Protein AF-A0A950NGQ3-F1 (afdb_monomer)

Nearest PDB structures (foldseek):
  8ce1-assembly1_B  TM=9.271E-01  e=3.478E-09  Escherichia coli
  7f02-assembly1_F  TM=9.123E-01  e=1.645E-08  Escherichia coli BL21(DE3)
  7vfp-assembly1_B  TM=8.644E-01  e=1.450E-06  Escherichia coli BL21(DE3)
  7vfj-assembly1_B  TM=8.659E-01  e=1.741E-06  Escherichia coli BL21(DE3)

Sequence (205 aa):
MFRLIIARDARLAFRRGGGAFAGGGFCLMAFGLFAFGLGPDALRRHAAEALLLAVLLSLLLSLPGLFARDHEDGSLEQYALHPAALEWLLAAKLAAFWLTAALPLILLSPLLCLMAGLGGLELRHAVLMLLLATPALASIGMLGGALTLSAAREGLAQALAVLPLYVPVLIFATGMQWPLLAGLSLASVPLSCYVSAWLVRLALE

Mean predicted aligned error: 5.35 Å

Solvent-accessible surface area (backbone atoms only — not comparable to full-atom values): 10505 Å² total; per-residue (Å²): 108,58,70,55,51,24,52,48,49,37,49,54,41,58,76,65,58,44,51,45,53,49,27,44,52,46,22,54,50,47,33,48,51,44,42,69,73,53,34,72,76,47,24,50,75,41,42,56,56,42,45,51,50,16,48,50,56,22,50,60,73,54,40,56,67,73,49,53,55,39,52,77,70,50,49,49,60,57,45,71,72,39,96,57,62,50,36,57,54,41,48,24,51,53,51,22,46,41,61,44,51,46,44,58,46,55,68,47,42,60,59,55,34,52,75,47,67,47,50,77,68,56,40,51,49,41,49,51,36,47,68,40,39,47,53,25,52,52,22,48,45,47,33,20,42,31,69,23,72,75,40,100,54,56,61,65,58,22,52,62,68,30,48,70,69,44,47,62,53,50,52,28,44,74,65,66,35,58,70,59,33,46,51,45,24,65,50,35,41,61,52,25,21,49,52,26,37,52,41,45,52,65,65,75,108

Foldseek 3Di:
DLVVLLVVLLVVLVVVVCAAVVLQVQLVVQLVVVCVVLDQVRCLVCVLLSSLVSLLVSLLVRLLPLCPVCVVVVVLVVLLPDPDQQLSSVLSSLVSSCVSHQVSSLVCQLVSNVVSVYDPVVSVLSSLLSVLLVLLSSLLSLLLQLQCLQPPPRRPSSCVVSVVVSVVSSCCSVVVVVVSSNVSSVVSSSVSSVNSSVSSVVSVD

Radius of gyration: 17.17 Å; Cα contacts (8 Å, |Δi|>4): 230; chains: 1; bounding box: 40×32×50 Å

Structure (mmCIF, N/CA/C/O backbone):
data_AF-A0A950NGQ3-F1
#
_entry.id   AF-A0A950NGQ3-F1
#
loop_
_atom_site.group_PDB
_atom_site.id
_atom_site.type_symbol
_atom_site.label_atom_id
_atom_site.label_alt_id
_atom_site.label_comp_id
_atom_site.label_asym_id
_atom_site.label_entity_id
_atom_site.label_seq_id
_atom_site.pdbx_PDB_ins_code
_atom_site.Cartn_x
_atom_site.Cartn_y
_atom_site.Cartn_z
_atom_site.occupancy
_atom_site.B_iso_or_equiv
_atom_site.auth_seq_id
_atom_site.auth_comp_id
_atom_site.auth_asym_id
_atom_site.auth_atom_id
_atom_site.pdbx_PDB_model_num
ATOM 1 N N . MET A 1 1 ? -20.707 -7.337 9.454 1.00 74.38 1 MET A N 1
ATOM 2 C CA . MET A 1 1 ? -19.921 -6.182 9.945 1.00 74.38 1 MET A CA 1
ATOM 3 C C . MET A 1 1 ? -18.685 -5.906 9.083 1.00 74.38 1 MET A C 1
ATOM 5 O O . MET A 1 1 ? -18.637 -4.850 8.475 1.00 74.38 1 MET A O 1
ATOM 9 N N . PHE A 1 2 ? -17.758 -6.859 8.913 1.00 78.50 2 PHE A N 1
ATOM 10 C CA . PHE A 1 2 ? -16.517 -6.698 8.120 1.00 78.50 2 PHE A CA 1
ATOM 11 C C . PHE A 1 2 ? -16.712 -6.075 6.719 1.00 78.50 2 PHE A C 1
ATOM 13 O O . PHE A 1 2 ? -16.132 -5.041 6.403 1.00 78.50 2 PHE A O 1
ATOM 20 N N . ARG A 1 3 ? -17.614 -6.638 5.899 1.00 80.62 3 ARG A N 1
ATOM 21 C CA . ARG A 1 3 ? -17.916 -6.111 4.549 1.00 80.62 3 ARG A CA 1
ATOM 22 C C . ARG A 1 3 ? -18.493 -4.690 4.570 1.00 80.62 3 ARG A C 1
ATOM 24 O O . ARG A 1 3 ? -18.256 -3.930 3.639 1.00 80.62 3 ARG A O 1
ATOM 31 N N . LEU A 1 4 ? -19.240 -4.335 5.618 1.00 82.56 4 LEU A N 1
ATOM 32 C CA . LEU A 1 4 ? -19.837 -3.003 5.765 1.00 82.56 4 LEU A CA 1
ATOM 33 C C . LEU A 1 4 ? -18.770 -1.957 6.084 1.00 82.56 4 LEU A C 1
ATOM 35 O O . LEU A 1 4 ? -18.817 -0.870 5.521 1.00 82.56 4 LEU A O 1
ATOM 39 N N . ILE A 1 5 ? -17.790 -2.304 6.923 1.00 81.06 5 ILE A N 1
ATOM 40 C CA . ILE A 1 5 ? -16.652 -1.431 7.239 1.00 81.06 5 ILE A CA 1
ATOM 41 C C . ILE A 1 5 ? -15.818 -1.188 5.982 1.00 81.06 5 ILE A C 1
ATOM 43 O O . ILE A 1 5 ? -15.556 -0.039 5.645 1.00 81.06 5 ILE A O 1
ATOM 47 N N . ILE A 1 6 ? -15.504 -2.245 5.222 1.00 83.19 6 ILE A N 1
ATOM 48 C CA . ILE A 1 6 ? -14.779 -2.100 3.951 1.00 83.19 6 ILE A CA 1
ATOM 49 C C . ILE A 1 6 ? -15.550 -1.211 2.975 1.00 83.19 6 ILE A C 1
ATOM 51 O O . ILE A 1 6 ? -14.978 -0.293 2.397 1.00 83.19 6 ILE A O 1
ATOM 55 N N . ALA A 1 7 ? -16.853 -1.447 2.798 1.00 82.38 7 ALA A N 1
ATOM 56 C CA . ALA A 1 7 ? -17.671 -0.649 1.891 1.00 82.38 7 ALA A CA 1
ATOM 57 C C . ALA A 1 7 ? -17.781 0.818 2.338 1.00 82.38 7 ALA A C 1
ATOM 59 O O . ALA A 1 7 ? -17.758 1.715 1.493 1.00 82.38 7 ALA A O 1
ATOM 60 N N . ARG A 1 8 ? -17.886 1.069 3.651 1.00 83.19 8 ARG A N 1
ATOM 61 C CA . ARG A 1 8 ? -17.889 2.413 4.239 1.00 83.19 8 ARG A CA 1
ATOM 62 C C . ARG A 1 8 ? -16.576 3.125 3.942 1.00 83.19 8 ARG A C 1
ATOM 64 O O . ARG A 1 8 ? -16.607 4.204 3.358 1.00 83.19 8 ARG A O 1
ATOM 71 N N . ASP A 1 9 ? -15.449 2.517 4.298 1.00 80.19 9 ASP A N 1
ATOM 72 C CA . ASP A 1 9 ? -14.125 3.129 4.166 1.00 80.19 9 ASP A CA 1
ATOM 73 C C . ASP A 1 9 ? -13.750 3.325 2.700 1.00 80.19 9 ASP A C 1
ATOM 75 O O . ASP A 1 9 ? -13.280 4.399 2.330 1.00 80.19 9 ASP A O 1
ATOM 79 N N . ALA A 1 10 ? -14.083 2.363 1.834 1.00 77.94 10 ALA A N 1
ATOM 80 C CA . ALA A 1 10 ? -13.942 2.521 0.392 1.00 77.94 10 ALA A CA 1
ATOM 81 C C . ALA A 1 10 ? -14.777 3.690 -0.136 1.00 77.94 10 ALA A C 1
ATOM 83 O O . ALA A 1 10 ? -14.261 4.568 -0.826 1.00 77.94 10 ALA A O 1
ATOM 84 N N . ARG A 1 11 ? -16.061 3.766 0.231 1.00 80.31 11 ARG A N 1
ATOM 85 C CA . ARG A 1 11 ? -16.934 4.866 -0.195 1.00 80.31 11 ARG A CA 1
ATOM 86 C C . ARG A 1 11 ? -16.436 6.218 0.314 1.00 80.31 11 ARG A C 1
ATOM 88 O O . ARG A 1 11 ? -16.496 7.194 -0.429 1.00 80.31 11 ARG A O 1
ATOM 95 N N . LEU A 1 12 ? -15.951 6.292 1.550 1.00 75.69 12 LEU A N 1
ATOM 96 C CA . LEU A 1 12 ? -15.384 7.511 2.127 1.00 75.69 12 LEU A CA 1
ATOM 97 C C . LEU A 1 12 ? -14.086 7.922 1.422 1.00 75.69 12 LEU A C 1
ATOM 99 O O . LEU A 1 12 ? -13.900 9.109 1.155 1.00 75.69 12 LEU A O 1
ATOM 103 N N . ALA A 1 13 ? -13.224 6.963 1.078 1.00 72.88 13 ALA A N 1
ATOM 104 C CA . ALA A 1 13 ? -12.004 7.210 0.316 1.00 72.88 13 ALA A CA 1
ATOM 105 C C . ALA A 1 13 ? -12.311 7.758 -1.089 1.00 72.88 13 ALA A C 1
ATOM 107 O O . ALA A 1 13 ? -11.703 8.744 -1.505 1.00 72.88 13 ALA A O 1
ATOM 108 N N . PHE A 1 14 ? -13.300 7.184 -1.786 1.00 70.56 14 PHE A N 1
ATOM 109 C CA . PHE A 1 14 ? -13.710 7.626 -3.124 1.00 70.56 14 PHE A CA 1
ATOM 110 C C . PHE A 1 14 ? -14.455 8.966 -3.122 1.00 70.56 14 PHE A C 1
ATOM 112 O O . PHE A 1 14 ? -14.154 9.831 -3.940 1.00 70.56 14 PHE A O 1
ATOM 119 N N . ARG A 1 15 ? -15.402 9.184 -2.197 1.00 72.31 15 ARG A N 1
ATOM 120 C CA . ARG A 1 15 ? -16.189 10.435 -2.138 1.00 72.31 15 ARG A CA 1
ATOM 121 C C . ARG A 1 15 ? -15.342 11.667 -1.852 1.00 72.31 15 ARG A C 1
ATOM 123 O O . ARG A 1 15 ? -15.725 12.765 -2.234 1.00 72.31 15 ARG A O 1
ATOM 130 N N . ARG A 1 16 ? -14.219 11.494 -1.161 1.00 64.06 16 ARG A N 1
ATOM 131 C CA . ARG A 1 16 ? -13.316 12.595 -0.820 1.00 64.06 16 ARG A CA 1
ATOM 132 C C . ARG A 1 16 ? -12.350 12.936 -1.956 1.00 64.06 16 ARG A C 1
ATOM 134 O O . ARG A 1 16 ? -11.597 13.888 -1.808 1.00 64.06 16 ARG A O 1
ATOM 141 N N . GLY A 1 17 ? -12.346 12.172 -3.058 1.00 53.31 17 GLY A N 1
ATOM 142 C CA . GLY A 1 17 ? -11.576 12.441 -4.282 1.00 53.31 17 GLY A CA 1
ATOM 143 C C . GLY A 1 17 ? -10.049 12.396 -4.138 1.00 53.31 17 GLY A C 1
ATOM 144 O O . GLY A 1 17 ? -9.355 12.259 -5.134 1.00 53.31 17 GLY A O 1
ATOM 145 N N . GLY A 1 18 ? -9.510 12.475 -2.920 1.00 56.81 18 GLY A N 1
ATOM 146 C CA . GLY A 1 18 ? -8.084 12.649 -2.677 1.00 56.81 18 GLY A CA 1
ATOM 147 C C . GLY A 1 18 ? -7.282 11.355 -2.596 1.00 56.81 18 GLY A C 1
ATOM 148 O O . GLY A 1 18 ? -6.181 11.325 -3.109 1.00 56.81 18 GLY A O 1
ATOM 149 N N . GLY A 1 19 ? -7.789 10.269 -2.006 1.00 67.44 19 GLY A N 1
ATOM 150 C CA . GLY A 1 19 ? -6.935 9.112 -1.672 1.00 67.44 19 GLY A CA 1
ATOM 151 C C . GLY A 1 19 ? -6.292 8.442 -2.893 1.00 67.44 19 GLY A C 1
ATOM 152 O O . GLY A 1 19 ? -5.079 8.487 -3.077 1.00 67.44 19 GLY A O 1
ATOM 153 N N . ALA A 1 20 ? -7.119 7.861 -3.764 1.00 72.50 20 ALA A N 1
ATOM 154 C CA . ALA A 1 20 ? -6.632 7.129 -4.933 1.00 72.50 20 ALA A CA 1
ATOM 155 C C . ALA A 1 20 ? -6.031 8.052 -6.009 1.00 72.50 20 ALA A C 1
ATOM 157 O O . ALA A 1 20 ? -5.007 7.719 -6.602 1.00 72.50 20 ALA A O 1
ATOM 158 N N . PHE A 1 21 ? -6.636 9.222 -6.253 1.00 80.94 21 PHE A N 1
ATOM 159 C CA . PHE A 1 21 ? -6.148 10.157 -7.272 1.00 80.94 21 PHE A CA 1
ATOM 160 C C . PHE A 1 21 ? -4.883 10.894 -6.834 1.00 80.94 21 PHE A C 1
ATOM 162 O O . PHE A 1 21 ? -3.954 10.990 -7.633 1.00 80.94 21 PHE A O 1
ATOM 169 N N . ALA A 1 22 ? -4.799 11.375 -5.587 1.00 85.44 22 ALA A N 1
ATOM 170 C CA . ALA A 1 22 ? -3.566 11.994 -5.100 1.00 85.44 22 ALA A CA 1
ATOM 171 C C . ALA A 1 22 ? -2.455 10.951 -4.974 1.00 85.44 22 ALA A C 1
ATOM 173 O O . ALA A 1 22 ? -1.332 11.230 -5.378 1.00 85.44 22 ALA A O 1
ATOM 174 N N . GLY A 1 23 ? -2.767 9.734 -4.513 1.00 88.69 23 GLY A N 1
ATOM 175 C CA . GLY A 1 23 ? -1.808 8.632 -4.497 1.00 88.69 23 GLY A CA 1
ATOM 176 C C . GLY A 1 23 ? -1.284 8.295 -5.897 1.00 88.69 23 GLY A C 1
ATOM 177 O O . GLY A 1 23 ? -0.072 8.218 -6.106 1.00 88.69 23 GLY A O 1
ATOM 178 N N . GLY A 1 24 ? -2.176 8.146 -6.879 1.00 91.75 24 GLY A N 1
ATOM 179 C CA . GLY A 1 24 ? -1.808 7.891 -8.273 1.00 91.75 24 GLY A CA 1
ATOM 180 C C . GLY A 1 24 ? -0.981 9.023 -8.883 1.00 91.75 24 GLY A C 1
ATOM 181 O O . GLY A 1 24 ? 0.071 8.767 -9.464 1.00 91.75 24 GLY A O 1
ATOM 182 N N . GLY A 1 25 ? -1.408 10.274 -8.694 1.00 92.88 25 GLY A N 1
ATOM 183 C CA . GLY A 1 25 ? -0.687 11.459 -9.162 1.00 92.88 25 GLY A CA 1
ATOM 184 C C . GLY A 1 25 ? 0.699 11.589 -8.531 1.00 92.88 25 GLY A C 1
ATOM 185 O O . GLY A 1 25 ? 1.676 11.830 -9.233 1.00 92.88 25 GLY A O 1
ATOM 186 N N . PHE A 1 26 ? 0.810 11.354 -7.224 1.00 93.62 26 PHE A N 1
ATOM 187 C CA . PHE A 1 26 ? 2.088 11.363 -6.523 1.00 93.62 26 PHE A CA 1
ATOM 188 C C . PHE A 1 26 ? 3.004 10.226 -6.994 1.00 93.62 26 PHE A C 1
ATOM 190 O O . PHE A 1 26 ? 4.186 10.456 -7.225 1.00 93.62 26 PHE A O 1
ATOM 197 N N . CYS A 1 27 ? 2.467 9.019 -7.202 1.00 95.56 27 CYS A N 1
ATOM 198 C CA . CYS A 1 27 ? 3.226 7.892 -7.745 1.00 95.56 27 CYS A CA 1
ATOM 199 C C . CYS A 1 27 ? 3.761 8.205 -9.152 1.00 95.56 27 CYS A C 1
ATOM 201 O O . CYS A 1 27 ? 4.940 7.988 -9.417 1.00 95.56 27 CYS A O 1
ATOM 203 N N . LEU A 1 28 ? 2.930 8.790 -10.024 1.00 96.00 28 LEU A N 1
ATOM 204 C CA . LEU A 1 28 ? 3.336 9.248 -11.357 1.00 96.00 28 LEU A CA 1
ATOM 205 C C . LEU A 1 28 ? 4.461 10.281 -11.283 1.00 96.00 28 LEU A C 1
ATOM 207 O O . LEU A 1 28 ? 5.460 10.142 -11.987 1.00 96.00 28 LEU A O 1
ATOM 211 N N . MET A 1 29 ? 4.322 11.292 -10.420 1.00 96.12 29 MET A N 1
ATOM 212 C CA . MET A 1 29 ? 5.368 12.297 -10.235 1.00 96.12 29 MET A CA 1
ATOM 213 C C . MET A 1 29 ? 6.659 11.668 -9.709 1.00 96.12 29 MET A C 1
ATOM 215 O O . MET A 1 29 ? 7.710 11.875 -10.305 1.00 96.12 29 MET A O 1
ATOM 219 N N . ALA A 1 30 ? 6.590 10.875 -8.636 1.00 96.62 30 ALA A N 1
ATOM 220 C CA . ALA A 1 30 ? 7.750 10.236 -8.018 1.00 96.62 30 ALA A CA 1
ATOM 221 C C . ALA A 1 30 ? 8.468 9.290 -8.991 1.00 96.62 30 ALA A C 1
ATOM 223 O O . ALA A 1 30 ? 9.687 9.356 -9.128 1.00 96.62 30 ALA A O 1
ATOM 224 N N . PHE A 1 31 ? 7.725 8.457 -9.720 1.00 96.69 31 PHE A N 1
ATOM 225 C CA . PHE A 1 31 ? 8.295 7.588 -10.746 1.00 96.69 31 PHE A CA 1
ATOM 226 C C . PHE A 1 31 ? 8.921 8.394 -11.891 1.00 96.69 31 PHE A C 1
ATOM 228 O O . PHE A 1 31 ? 10.019 8.074 -12.338 1.00 96.69 31 PHE A O 1
ATOM 235 N N . GLY A 1 32 ? 8.271 9.481 -12.321 1.00 95.69 32 GLY A N 1
ATOM 236 C CA . GLY A 1 32 ? 8.826 10.416 -13.298 1.00 95.69 32 GLY A CA 1
ATOM 237 C C . GLY A 1 32 ? 10.139 11.045 -12.826 1.00 95.69 32 GLY A C 1
ATOM 238 O O . GLY A 1 32 ? 11.101 11.090 -13.586 1.00 95.69 32 GLY A O 1
ATOM 239 N N . LEU A 1 33 ? 10.222 11.459 -11.559 1.00 96.38 33 LEU A N 1
ATOM 240 C CA . LEU A 1 33 ? 11.449 11.972 -10.941 1.00 96.38 33 LEU A CA 1
ATOM 241 C C . LEU A 1 33 ? 12.585 10.939 -10.994 1.00 96.38 33 LEU A C 1
ATOM 243 O O . LEU A 1 33 ? 13.702 11.293 -11.369 1.00 96.38 33 LEU A O 1
ATOM 247 N N . PHE A 1 34 ? 12.307 9.664 -10.699 1.00 94.81 34 PHE A N 1
ATOM 248 C CA . PHE A 1 34 ? 13.294 8.592 -10.871 1.00 94.81 34 PHE A CA 1
ATOM 249 C C . PHE A 1 34 ? 13.691 8.399 -12.338 1.00 94.81 34 PHE A C 1
ATOM 251 O O . PHE A 1 34 ? 14.877 8.267 -12.633 1.00 94.81 34 PHE A O 1
ATOM 258 N N . ALA A 1 35 ? 12.728 8.426 -13.262 1.00 93.06 35 ALA A N 1
ATOM 259 C CA . ALA A 1 35 ? 12.983 8.293 -14.694 1.00 93.06 35 ALA A CA 1
ATOM 260 C C . ALA A 1 35 ? 13.909 9.395 -15.229 1.00 93.06 35 ALA A C 1
ATOM 262 O O . ALA A 1 35 ? 14.884 9.101 -15.922 1.00 93.06 35 ALA A O 1
ATOM 263 N N . PHE A 1 36 ? 13.649 10.650 -14.858 1.00 93.94 36 PHE A N 1
ATOM 264 C CA . PHE A 1 36 ? 14.497 11.781 -15.229 1.00 93.94 36 PHE A CA 1
ATOM 265 C C . PHE A 1 36 ? 15.856 11.758 -14.524 1.00 93.94 36 PHE A C 1
ATOM 267 O O . PHE A 1 36 ? 16.858 12.108 -15.141 1.00 93.94 36 PHE A O 1
ATOM 274 N N . GLY A 1 37 ? 15.907 11.338 -13.257 1.00 94.19 37 GLY A N 1
ATOM 275 C CA . GLY A 1 37 ? 17.144 11.304 -12.476 1.00 94.19 37 GLY A CA 1
ATOM 276 C C . GLY A 1 37 ? 18.116 10.194 -12.887 1.00 94.19 37 GLY A C 1
ATOM 277 O O . GLY A 1 37 ? 19.325 10.397 -12.841 1.00 94.19 37 GLY A O 1
ATOM 278 N N . LEU A 1 38 ? 17.606 9.028 -13.295 1.00 92.81 38 LEU A N 1
ATOM 279 C CA . LEU A 1 38 ? 18.423 7.869 -13.674 1.00 92.81 38 LEU A CA 1
ATOM 280 C C . LEU A 1 38 ? 18.850 7.897 -15.150 1.00 92.81 38 LEU A C 1
ATOM 282 O O . LEU A 1 38 ? 19.904 7.366 -15.497 1.00 92.81 38 LEU A O 1
ATOM 286 N N . GLY A 1 39 ? 18.044 8.498 -16.029 1.00 91.69 39 GLY A N 1
ATOM 287 C CA . GLY A 1 39 ? 18.225 8.386 -17.477 1.00 91.69 39 GLY A CA 1
ATOM 288 C C . GLY A 1 39 ? 17.791 7.015 -18.029 1.00 91.69 39 GLY A C 1
ATOM 289 O O . GLY A 1 39 ? 17.514 6.087 -17.267 1.00 91.69 39 GLY A O 1
ATOM 290 N N . PRO A 1 40 ? 17.709 6.853 -19.362 1.00 90.38 40 PRO A N 1
ATOM 291 C CA . PRO A 1 40 ? 17.011 5.727 -19.993 1.00 90.38 40 PRO A CA 1
ATOM 292 C C . PRO A 1 40 ? 17.638 4.356 -19.696 1.00 90.38 40 PRO A C 1
ATOM 294 O O . PRO A 1 40 ? 16.923 3.412 -19.356 1.00 90.38 40 PRO A O 1
ATOM 297 N N . ASP A 1 41 ? 18.967 4.237 -19.764 1.00 90.31 41 ASP A N 1
ATOM 298 C CA . ASP A 1 41 ? 19.656 2.951 -19.583 1.00 90.31 41 ASP A CA 1
ATOM 299 C C . ASP A 1 41 ? 19.628 2.452 -18.135 1.00 90.31 41 ASP A C 1
ATOM 301 O O . ASP A 1 41 ? 19.598 1.245 -17.884 1.00 90.31 41 ASP A O 1
ATOM 305 N N . ALA A 1 42 ? 19.695 3.366 -17.165 1.00 92.62 42 ALA A N 1
ATOM 306 C CA . ALA A 1 42 ? 19.618 3.012 -15.752 1.00 92.62 42 ALA A CA 1
ATOM 307 C C . ALA A 1 42 ? 18.164 2.824 -15.307 1.00 92.62 42 ALA A C 1
ATOM 309 O O . ALA A 1 42 ? 17.891 1.899 -14.547 1.00 92.62 42 ALA A O 1
ATOM 310 N N . LEU A 1 43 ? 17.221 3.615 -15.835 1.00 92.25 43 LEU A N 1
ATOM 311 C CA . LEU A 1 43 ? 15.795 3.423 -15.582 1.00 92.25 43 LEU A CA 1
ATOM 312 C C . LEU A 1 43 ? 15.349 2.035 -16.023 1.00 92.25 43 LEU A C 1
ATOM 314 O O . LEU A 1 43 ? 14.711 1.343 -15.246 1.00 92.25 43 LEU A O 1
ATOM 318 N N . ARG A 1 44 ? 15.722 1.583 -17.224 1.00 92.31 44 ARG A N 1
ATOM 319 C CA . ARG A 1 44 ? 15.324 0.251 -17.697 1.00 92.31 44 ARG A CA 1
ATOM 320 C C . ARG A 1 44 ? 15.842 -0.874 -16.796 1.00 92.31 44 ARG A C 1
ATOM 322 O O . ARG A 1 44 ? 15.154 -1.869 -16.610 1.00 92.31 44 ARG A O 1
ATOM 329 N N . ARG A 1 45 ? 17.031 -0.697 -16.209 1.00 92.06 45 ARG A N 1
ATOM 330 C CA . ARG A 1 45 ? 17.633 -1.652 -15.266 1.00 92.06 45 ARG A CA 1
ATOM 331 C C . ARG A 1 45 ? 17.008 -1.614 -13.873 1.00 92.06 45 ARG A C 1
ATOM 333 O O . ARG A 1 45 ? 16.974 -2.655 -13.233 1.00 92.06 45 ARG A O 1
ATOM 340 N N . HIS A 1 46 ? 16.526 -0.450 -13.431 1.00 93.94 46 HIS A N 1
ATOM 341 C CA . HIS A 1 46 ? 16.041 -0.221 -12.064 1.00 93.94 46 HIS A CA 1
ATOM 342 C C . HIS A 1 46 ? 14.567 0.211 -11.978 1.00 93.94 46 HIS A C 1
ATOM 344 O O . HIS A 1 46 ? 14.130 0.814 -10.994 1.00 93.94 46 HIS A O 1
ATOM 350 N N . ALA A 1 47 ? 13.781 -0.035 -13.028 1.00 93.81 47 ALA A N 1
ATOM 351 C CA . ALA A 1 47 ? 12.407 0.454 -13.117 1.00 93.81 47 ALA A CA 1
ATOM 352 C C . ALA A 1 47 ? 11.498 -0.203 -12.078 1.00 93.81 47 ALA A C 1
ATOM 354 O O . ALA A 1 47 ? 10.601 0.457 -11.558 1.00 93.81 47 ALA A O 1
ATOM 355 N N . ALA A 1 48 ? 11.718 -1.480 -11.757 1.00 93.94 48 ALA A N 1
ATOM 356 C CA . ALA A 1 48 ? 10.924 -2.175 -10.752 1.00 93.94 48 ALA A CA 1
ATOM 357 C C . ALA A 1 48 ? 11.163 -1.567 -9.358 1.00 93.94 48 ALA A C 1
ATOM 359 O O . ALA A 1 48 ? 10.218 -1.311 -8.617 1.00 93.94 48 ALA A O 1
ATOM 360 N N . GLU A 1 49 ? 12.412 -1.261 -9.027 1.00 94.56 49 GLU A N 1
ATOM 361 C CA . GLU A 1 49 ? 12.829 -0.660 -7.763 1.00 94.56 49 GLU A CA 1
ATOM 362 C C . GLU A 1 49 ? 12.341 0.788 -7.649 1.00 94.56 49 GLU A C 1
ATOM 364 O O . GLU A 1 49 ? 11.780 1.173 -6.622 1.00 94.56 49 GLU A O 1
ATOM 369 N N . ALA A 1 50 ? 12.474 1.573 -8.721 1.00 95.81 50 ALA A N 1
ATOM 370 C CA . ALA A 1 50 ? 11.935 2.929 -8.796 1.00 95.81 50 ALA A CA 1
ATOM 371 C C . ALA A 1 50 ? 10.409 2.944 -8.619 1.00 95.81 50 ALA A C 1
ATOM 373 O O . ALA A 1 50 ? 9.865 3.782 -7.899 1.00 95.81 50 ALA A O 1
ATOM 374 N N . LEU A 1 51 ? 9.711 1.988 -9.237 1.00 96.50 51 LEU A N 1
ATOM 375 C CA . LEU A 1 51 ? 8.267 1.823 -9.109 1.00 96.50 51 LEU A CA 1
ATOM 376 C C . LEU A 1 51 ? 7.866 1.417 -7.686 1.00 96.50 51 LEU A C 1
ATOM 378 O O . LEU A 1 51 ? 6.932 1.995 -7.135 1.00 96.50 51 LEU A O 1
ATOM 382 N N . LEU A 1 52 ? 8.579 0.472 -7.067 1.00 96.88 52 LEU A N 1
ATOM 383 C CA . LEU A 1 52 ? 8.350 0.077 -5.675 1.00 96.88 52 LEU A CA 1
ATOM 384 C C . LEU A 1 52 ? 8.496 1.269 -4.725 1.00 96.88 52 LEU A C 1
ATOM 386 O O . LEU A 1 52 ? 7.647 1.463 -3.856 1.00 96.88 52 LEU A O 1
ATOM 390 N N . LEU A 1 53 ? 9.532 2.091 -4.911 1.00 95.94 53 LEU A N 1
ATOM 391 C CA . LEU A 1 53 ? 9.741 3.304 -4.122 1.00 95.94 53 LEU A CA 1
ATOM 392 C C . LEU A 1 53 ? 8.638 4.341 -4.368 1.00 95.94 53 LEU A C 1
ATOM 394 O O . LEU A 1 53 ? 8.103 4.896 -3.411 1.00 95.94 53 LEU A O 1
ATOM 398 N N . ALA A 1 54 ? 8.243 4.573 -5.621 1.00 96.50 54 ALA A N 1
ATOM 399 C CA . ALA A 1 54 ? 7.151 5.490 -5.948 1.00 96.50 54 ALA A CA 1
ATOM 400 C C . ALA A 1 54 ? 5.821 5.057 -5.302 1.00 96.50 54 ALA A C 1
ATOM 402 O O . ALA A 1 54 ? 5.108 5.883 -4.723 1.00 96.50 54 ALA A O 1
ATOM 403 N N . VAL A 1 55 ? 5.517 3.755 -5.329 1.00 96.00 55 VAL A N 1
ATOM 404 C CA . VAL A 1 55 ? 4.342 3.179 -4.662 1.00 96.00 55 VAL A CA 1
ATOM 405 C C . VAL A 1 55 ? 4.453 3.310 -3.144 1.00 96.00 55 VAL A C 1
ATOM 407 O O . VAL A 1 55 ? 3.500 3.755 -2.512 1.00 96.00 55 VAL A O 1
ATOM 410 N N . LEU A 1 56 ? 5.605 2.990 -2.549 1.00 94.81 56 LEU A N 1
ATOM 411 C CA . LEU A 1 56 ? 5.838 3.142 -1.111 1.00 94.81 56 LEU A CA 1
ATOM 412 C C . LEU A 1 56 ? 5.576 4.579 -0.644 1.00 94.81 56 LEU A C 1
ATOM 414 O O . LEU A 1 56 ? 4.851 4.793 0.326 1.00 94.81 56 LEU A O 1
ATOM 418 N N . LEU A 1 57 ? 6.159 5.561 -1.330 1.00 93.00 57 LEU A N 1
ATOM 419 C CA . LEU A 1 57 ? 6.011 6.970 -0.975 1.00 93.00 57 LEU A CA 1
ATOM 420 C C . LEU A 1 57 ? 4.554 7.442 -1.144 1.00 93.00 57 LEU A C 1
ATOM 422 O O . LEU A 1 57 ? 4.046 8.206 -0.325 1.00 93.00 57 LEU A O 1
ATOM 426 N N . SER A 1 58 ? 3.852 6.929 -2.156 1.00 92.88 58 SER A N 1
ATOM 427 C CA . SER A 1 58 ? 2.419 7.170 -2.345 1.00 92.88 58 SER A CA 1
ATOM 428 C C . SER A 1 58 ? 1.561 6.583 -1.211 1.00 92.88 58 SER A C 1
ATOM 430 O O . SER A 1 58 ? 0.632 7.231 -0.716 1.00 92.88 58 SER A O 1
ATOM 432 N N . LEU A 1 59 ? 1.904 5.385 -0.723 1.00 90.75 59 LEU A N 1
ATOM 433 C CA . LEU A 1 59 ? 1.251 4.784 0.443 1.00 90.75 59 LEU A CA 1
ATOM 434 C C . LEU A 1 59 ? 1.527 5.585 1.721 1.00 90.75 59 LEU A C 1
ATOM 436 O O . LEU A 1 59 ? 0.601 5.819 2.495 1.00 90.75 59 LEU A O 1
ATOM 440 N N . LEU A 1 60 ? 2.761 6.063 1.915 1.00 88.00 60 LEU A N 1
ATOM 441 C CA . LEU A 1 60 ? 3.138 6.945 3.027 1.00 88.00 60 LEU A CA 1
ATOM 442 C C . LEU A 1 60 ? 2.324 8.241 3.060 1.00 88.00 60 LEU A C 1
ATOM 444 O O . LEU A 1 60 ? 1.931 8.673 4.138 1.00 88.00 60 LEU A O 1
ATOM 448 N N . LEU A 1 61 ? 2.000 8.816 1.901 1.00 86.12 61 LEU A N 1
ATOM 449 C CA . LEU A 1 61 ? 1.143 10.001 1.815 1.00 86.12 61 LEU A CA 1
ATOM 450 C C . LEU A 1 61 ? -0.295 9.732 2.299 1.00 86.12 61 LEU A C 1
ATOM 452 O O . LEU A 1 61 ? -0.952 10.622 2.834 1.00 86.12 61 LEU A O 1
ATOM 456 N N . SER A 1 62 ? -0.789 8.505 2.118 1.00 83.50 62 SER A N 1
ATOM 457 C CA . SER A 1 62 ? -2.176 8.127 2.428 1.00 83.50 62 SER A CA 1
ATOM 458 C C . SER A 1 62 ? -2.365 7.572 3.847 1.00 83.50 62 SER A C 1
ATOM 460 O O . SER A 1 62 ? -3.494 7.492 4.332 1.00 83.50 62 SER A O 1
ATOM 462 N N . LEU A 1 63 ? -1.276 7.179 4.508 1.00 78.75 63 LEU A N 1
ATOM 463 C CA . LEU A 1 63 ? -1.270 6.476 5.793 1.00 78.75 63 LEU A CA 1
ATOM 464 C C . LEU A 1 63 ? -1.750 7.287 7.015 1.00 78.75 63 LEU A C 1
ATOM 466 O O . LEU A 1 63 ? -2.478 6.706 7.824 1.00 78.75 63 LEU A O 1
ATOM 470 N N . PRO A 1 64 ? -1.429 8.588 7.174 1.00 72.69 64 PRO A N 1
ATOM 471 C CA . PRO A 1 64 ? -1.847 9.361 8.352 1.00 72.69 64 PRO A CA 1
ATOM 472 C C . PRO A 1 64 ? -3.371 9.404 8.541 1.00 72.69 64 PRO A C 1
ATOM 474 O O . PRO A 1 64 ? -3.887 9.381 9.654 1.00 72.69 64 PRO A O 1
ATOM 477 N N . GLY A 1 65 ? -4.126 9.374 7.438 1.00 69.50 65 GLY A N 1
ATOM 478 C CA . GLY A 1 65 ? -5.588 9.426 7.469 1.00 69.50 65 GLY A CA 1
ATOM 479 C C . GLY A 1 65 ? -6.286 8.137 7.921 1.00 69.50 65 GLY A C 1
ATOM 480 O O . GLY A 1 65 ? -7.517 8.118 7.939 1.00 69.50 65 GLY A O 1
ATOM 481 N N . LEU A 1 66 ? -5.549 7.063 8.228 1.00 77.06 66 LEU A N 1
ATOM 482 C CA . LEU A 1 66 ? -6.123 5.745 8.524 1.00 77.06 66 LEU A CA 1
ATOM 483 C C . LEU A 1 66 ? -6.780 5.667 9.915 1.00 77.06 66 LEU A C 1
ATOM 485 O O . LEU A 1 66 ? -7.836 5.034 10.051 1.00 77.06 66 LEU A O 1
ATOM 489 N N . PHE A 1 67 ? -6.181 6.332 10.911 1.00 78.81 67 PHE A N 1
ATOM 490 C CA . PHE A 1 67 ? -6.683 6.393 12.290 1.00 78.81 67 PHE A CA 1
ATOM 491 C C . PHE A 1 67 ? -7.053 7.794 12.765 1.00 78.81 67 PHE A C 1
ATOM 493 O O . PHE A 1 67 ? -8.035 7.905 13.491 1.00 78.81 67 PHE A O 1
ATOM 500 N N . ALA A 1 68 ? -6.345 8.840 12.319 1.00 75.38 68 ALA A N 1
ATOM 501 C CA . ALA A 1 68 ? -6.566 10.213 12.786 1.00 75.38 68 ALA A CA 1
ATOM 502 C C . ALA A 1 68 ? -8.043 10.632 12.693 1.00 75.38 68 ALA A C 1
ATOM 504 O O . ALA A 1 68 ? -8.627 11.082 13.665 1.00 75.38 68 ALA A O 1
ATOM 505 N N . ARG A 1 69 ? -8.701 10.337 11.567 1.00 75.06 69 ARG A N 1
ATOM 506 C CA . ARG A 1 69 ? -10.116 10.686 11.346 1.00 75.06 69 ARG A CA 1
ATOM 507 C C . ARG A 1 69 ? -11.080 9.968 12.283 1.00 75.06 69 ARG A C 1
ATOM 509 O O . ARG A 1 69 ? -12.042 10.551 12.759 1.00 75.06 69 ARG A O 1
ATOM 516 N N . ASP A 1 70 ? -10.842 8.681 12.511 1.00 80.12 70 ASP A N 1
ATOM 517 C CA . ASP A 1 70 ? -11.703 7.886 13.384 1.00 80.12 70 ASP A CA 1
ATOM 518 C C . ASP A 1 70 ? -11.477 8.270 14.857 1.00 80.12 70 ASP A C 1
ATOM 520 O O . ASP A 1 70 ? -12.379 8.073 15.670 1.00 80.12 70 ASP A O 1
ATOM 524 N N . HIS A 1 71 ? -10.300 8.815 15.189 1.00 80.75 71 HIS A N 1
ATOM 525 C CA . HIS A 1 71 ? -9.977 9.367 16.501 1.00 80.75 71 HIS A CA 1
ATOM 526 C C . HIS A 1 71 ? -10.631 10.742 16.702 1.00 80.75 71 HIS A C 1
ATOM 528 O O . HIS A 1 71 ? -11.346 10.924 17.679 1.00 80.75 71 HIS A O 1
ATOM 534 N N . GLU A 1 72 ? -10.485 11.657 15.737 1.00 78.69 72 GLU A N 1
ATOM 535 C CA . GLU A 1 72 ? -11.109 12.991 15.741 1.00 78.69 72 GLU A CA 1
ATOM 536 C C . GLU A 1 72 ? -12.643 12.926 15.847 1.00 78.69 72 GLU A C 1
ATOM 538 O O . GLU A 1 72 ? -13.244 13.692 16.597 1.00 78.69 72 GLU A O 1
ATOM 543 N N . ASP A 1 73 ? -13.283 11.988 15.137 1.00 80.44 73 ASP A N 1
ATOM 544 C CA . ASP A 1 73 ? -14.741 11.803 15.155 1.00 80.44 73 ASP A CA 1
ATOM 545 C C . ASP A 1 73 ? -15.231 10.938 16.349 1.00 80.44 73 ASP A C 1
ATOM 547 O O . ASP A 1 73 ? -16.409 10.575 16.404 1.00 80.44 73 ASP A O 1
ATOM 551 N N . GLY A 1 74 ? -14.345 10.522 17.270 1.00 81.62 74 GLY A N 1
ATOM 552 C CA . GLY A 1 74 ? -14.668 9.683 18.442 1.00 81.62 74 GLY A CA 1
ATOM 553 C C . GLY A 1 74 ? -15.126 8.251 18.113 1.00 81.62 74 GLY A C 1
ATOM 554 O O . GLY A 1 74 ? -15.538 7.480 18.981 1.00 81.62 74 GLY A O 1
ATOM 555 N N . SER A 1 75 ? -15.060 7.848 16.842 1.00 83.12 75 SER A N 1
ATOM 556 C CA . SER A 1 75 ? -15.470 6.511 16.394 1.00 83.12 75 SER A CA 1
ATOM 557 C C . SER A 1 75 ? -14.563 5.415 16.960 1.00 83.12 75 SER A C 1
ATOM 559 O O . SER A 1 75 ? -15.017 4.299 17.209 1.00 83.12 75 SER A O 1
ATOM 561 N N . LEU A 1 76 ? -13.285 5.729 17.180 1.00 81.94 76 LEU A N 1
ATOM 562 C CA . LEU A 1 76 ? -12.285 4.814 17.732 1.00 81.94 76 LEU A CA 1
ATOM 563 C C . LEU A 1 76 ? -12.625 4.362 19.162 1.00 81.94 76 LEU A C 1
ATOM 565 O O . LEU A 1 76 ? -12.508 3.176 19.470 1.00 81.94 76 LEU A O 1
ATOM 569 N N . GLU A 1 77 ? -13.144 5.269 19.989 1.00 82.75 77 GLU A N 1
ATOM 570 C CA . GLU A 1 77 ? -13.619 4.978 21.348 1.00 82.75 77 GLU A CA 1
ATOM 571 C C . GLU A 1 77 ? -14.846 4.059 21.319 1.00 82.75 77 GLU A C 1
ATOM 573 O O . GLU A 1 77 ? -14.912 3.055 22.029 1.00 82.75 77 GLU A O 1
ATOM 578 N N . GLN A 1 78 ? -15.795 4.338 20.418 1.00 83.06 78 GLN A N 1
ATOM 579 C CA . GLN A 1 78 ? -16.977 3.492 20.229 1.00 83.06 78 GLN A CA 1
ATOM 580 C C . GLN A 1 78 ? -16.603 2.078 19.774 1.00 83.06 78 GLN A C 1
ATOM 582 O O . GLN A 1 78 ? -17.243 1.102 20.169 1.00 83.06 78 GLN A O 1
ATOM 587 N N . TYR A 1 79 ? -15.556 1.948 18.959 1.00 81.94 79 TYR A N 1
ATOM 588 C CA . TYR A 1 79 ? -15.038 0.652 18.544 1.00 81.94 79 TYR A CA 1
ATOM 589 C C . TYR A 1 79 ? -14.356 -0.117 19.670 1.00 81.94 79 TYR A C 1
ATOM 591 O O . TYR A 1 79 ? -14.528 -1.333 19.736 1.00 81.94 79 TYR A O 1
ATOM 599 N N . ALA A 1 80 ? -13.628 0.565 20.555 1.00 80.44 80 ALA A N 1
ATOM 600 C CA . ALA A 1 80 ? -12.989 -0.061 21.709 1.00 80.44 80 ALA A CA 1
ATOM 601 C C . ALA A 1 80 ? -14.011 -0.606 22.725 1.00 80.44 80 ALA A C 1
ATOM 603 O O . ALA A 1 80 ? -13.761 -1.634 23.355 1.00 80.44 80 ALA A O 1
ATOM 604 N N . LEU A 1 81 ? -15.173 0.046 22.841 1.00 81.00 81 LEU A N 1
ATOM 605 C CA . LEU A 1 81 ? -16.280 -0.366 23.713 1.00 81.00 81 LEU A CA 1
ATOM 606 C C . LEU A 1 81 ? -17.167 -1.467 23.108 1.00 81.00 81 LEU A C 1
ATOM 608 O O . LEU A 1 81 ? -17.951 -2.098 23.820 1.00 81.00 81 LEU A O 1
ATOM 612 N N . HIS A 1 82 ? -17.082 -1.702 21.797 1.00 79.00 82 HIS A N 1
ATOM 613 C CA . HIS A 1 82 ? -17.918 -2.691 21.124 1.00 79.00 82 HIS A CA 1
ATOM 614 C C . HIS A 1 82 ? -17.462 -4.125 21.470 1.00 79.00 82 HIS A C 1
ATOM 616 O O . HIS A 1 82 ? -16.267 -4.406 21.470 1.00 79.00 82 HIS A O 1
ATOM 622 N N . PRO A 1 83 ? -18.379 -5.099 21.643 1.00 63.22 83 PRO A N 1
ATOM 623 C CA . PRO A 1 83 ? -18.038 -6.502 21.937 1.00 63.22 83 PRO A CA 1
ATOM 624 C C . PRO A 1 83 ? -17.300 -7.245 20.806 1.00 63.22 83 PRO A C 1
ATOM 626 O O . PRO A 1 83 ? -17.028 -8.438 20.921 1.00 63.22 83 PRO A O 1
ATOM 629 N N . ALA A 1 84 ? -17.013 -6.578 19.686 1.00 70.50 84 ALA A N 1
ATOM 630 C CA . ALA A 1 84 ? -16.285 -7.189 18.583 1.00 70.50 84 ALA A CA 1
ATOM 631 C C . ALA A 1 84 ? -14.784 -7.032 18.837 1.00 70.50 84 ALA A C 1
ATOM 633 O O . ALA A 1 84 ? -14.343 -5.974 19.273 1.00 70.50 84 ALA A O 1
ATOM 634 N N . ALA A 1 85 ? -14.003 -8.063 18.515 1.00 80.62 85 ALA A N 1
ATOM 635 C CA . ALA A 1 85 ? -12.547 -8.000 18.560 1.00 80.62 85 ALA A CA 1
ATOM 636 C C . ALA A 1 85 ? -12.048 -6.808 17.717 1.00 80.62 85 ALA A C 1
ATOM 638 O O . ALA A 1 85 ? -12.282 -6.758 16.504 1.00 80.62 85 ALA A O 1
ATOM 639 N N . LEU A 1 86 ? -11.394 -5.836 18.361 1.00 84.12 86 LEU A N 1
ATOM 640 C CA . LEU A 1 86 ? -10.839 -4.633 17.728 1.00 84.12 86 LEU A CA 1
ATOM 641 C C . LEU A 1 86 ? -9.863 -5.008 16.601 1.00 84.12 86 LEU A C 1
ATOM 643 O O . LEU A 1 86 ? -9.835 -4.378 15.549 1.00 84.12 86 LEU A O 1
ATOM 647 N N . GLU A 1 87 ? -9.151 -6.116 16.769 1.00 88.19 87 GLU A N 1
ATOM 648 C CA . GLU A 1 87 ? -8.281 -6.756 15.786 1.00 88.19 87 GLU A CA 1
ATOM 649 C C . GLU A 1 87 ? -9.019 -7.019 14.463 1.00 88.19 87 GLU A C 1
ATOM 651 O O . GLU A 1 87 ? -8.484 -6.791 13.378 1.00 88.19 87 GLU A O 1
ATOM 656 N N . TRP A 1 88 ? -10.281 -7.452 14.542 1.00 86.69 88 TRP A N 1
ATOM 657 C CA . TRP A 1 88 ? -11.114 -7.749 13.376 1.00 86.69 88 TRP A CA 1
ATOM 658 C C . TRP A 1 88 ? -11.562 -6.484 12.641 1.00 86.69 88 TRP A C 1
ATOM 660 O O . TRP A 1 88 ? -11.689 -6.474 11.413 1.00 86.69 88 TRP A O 1
ATOM 670 N N . LEU A 1 89 ? -11.789 -5.401 13.387 1.00 87.44 89 LEU A N 1
ATOM 671 C CA . LEU A 1 89 ? -12.055 -4.083 12.820 1.00 87.44 89 LEU A CA 1
ATOM 672 C C . LEU A 1 89 ? -10.816 -3.551 12.089 1.00 87.44 89 LEU A C 1
ATOM 674 O O . LEU A 1 89 ? -10.927 -3.073 10.959 1.00 87.44 89 LEU A O 1
ATOM 678 N N . LEU A 1 90 ? -9.640 -3.665 12.708 1.00 89.88 90 LEU A N 1
ATOM 679 C CA . LEU A 1 90 ? -8.382 -3.213 12.118 1.00 89.88 90 LEU A CA 1
ATOM 680 C C . LEU A 1 90 ? -8.028 -3.993 10.854 1.00 89.88 90 LEU A C 1
ATOM 682 O 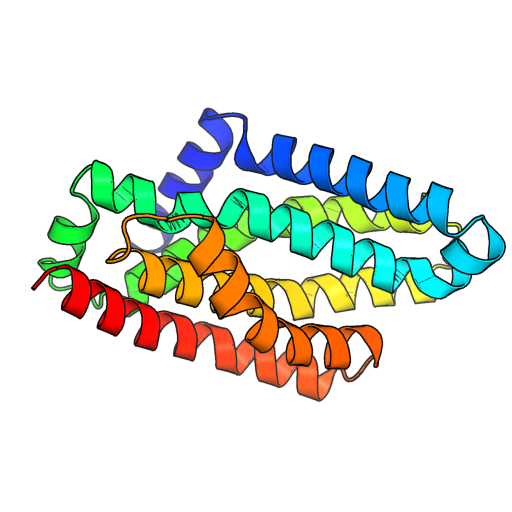O . LEU A 1 90 ? -7.644 -3.385 9.858 1.00 89.88 90 LEU A O 1
ATOM 686 N N . ALA A 1 91 ? -8.274 -5.303 10.833 1.00 91.31 91 ALA A N 1
ATOM 687 C CA . ALA A 1 91 ? -8.143 -6.102 9.618 1.00 91.31 91 ALA A CA 1
ATOM 688 C C . ALA A 1 91 ? -9.059 -5.591 8.488 1.00 91.31 91 ALA A C 1
ATOM 690 O O . ALA A 1 91 ? -8.643 -5.519 7.329 1.00 91.31 91 ALA A O 1
ATOM 691 N N . ALA A 1 92 ? -10.293 -5.183 8.811 1.00 90.06 92 ALA A N 1
ATOM 692 C CA . ALA A 1 92 ? -11.217 -4.606 7.833 1.00 90.06 92 ALA A CA 1
ATOM 693 C C . ALA A 1 92 ? -10.720 -3.252 7.303 1.00 90.06 92 ALA A C 1
ATOM 695 O O . ALA A 1 92 ? -10.776 -3.012 6.096 1.00 90.06 92 ALA A O 1
ATOM 696 N N . LYS A 1 93 ? -10.202 -2.389 8.185 1.00 89.94 93 LYS A N 1
ATOM 697 C CA . LYS A 1 93 ? -9.597 -1.099 7.816 1.00 89.94 93 LYS A CA 1
ATOM 698 C C . LYS A 1 93 ? -8.374 -1.274 6.931 1.00 89.94 93 LYS A C 1
ATOM 700 O O . LYS A 1 93 ? -8.273 -0.617 5.899 1.00 89.94 93 LYS A O 1
ATOM 705 N N . LEU A 1 94 ? -7.474 -2.181 7.300 1.00 92.69 94 LEU A N 1
ATOM 706 C CA . LEU A 1 94 ? -6.281 -2.492 6.525 1.00 92.69 94 LEU A CA 1
ATOM 707 C C . LEU A 1 94 ? -6.650 -2.984 5.122 1.00 92.69 94 LEU A C 1
ATOM 709 O O . LEU A 1 94 ? -6.096 -2.504 4.135 1.00 92.69 94 LEU A O 1
ATOM 713 N N . ALA A 1 95 ? -7.631 -3.886 5.018 1.00 92.12 95 ALA A N 1
ATOM 714 C CA . ALA A 1 95 ? -8.132 -4.360 3.733 1.00 92.12 95 ALA A CA 1
ATOM 715 C C . ALA A 1 95 ? -8.751 -3.223 2.902 1.00 92.12 95 ALA A C 1
ATOM 717 O O . ALA A 1 95 ? -8.470 -3.107 1.710 1.00 92.12 95 ALA A O 1
ATOM 718 N N . ALA A 1 96 ? -9.559 -2.356 3.518 1.00 90.81 96 ALA A N 1
ATOM 719 C CA . ALA A 1 96 ? -10.144 -1.200 2.843 1.00 90.81 96 ALA A CA 1
ATOM 720 C C . ALA A 1 96 ? -9.072 -0.222 2.343 1.00 90.81 96 ALA A C 1
ATOM 722 O O . ALA A 1 96 ? -9.126 0.225 1.196 1.00 90.81 96 ALA A O 1
ATOM 723 N N . PHE A 1 97 ? -8.072 0.076 3.172 1.00 90.75 97 PHE A N 1
ATOM 724 C CA . PHE A 1 97 ? -6.929 0.900 2.795 1.00 90.75 97 PHE A CA 1
ATOM 725 C C . PHE A 1 97 ? -6.160 0.282 1.628 1.00 90.75 97 PHE A C 1
ATOM 727 O O . PHE A 1 97 ? -5.944 0.941 0.616 1.00 90.75 97 PHE A O 1
ATOM 734 N N . TRP A 1 98 ? -5.811 -1.001 1.708 1.00 93.06 98 TRP A N 1
ATOM 735 C CA . TRP A 1 98 ? -5.087 -1.678 0.636 1.00 93.06 98 TRP A CA 1
ATOM 736 C C . TRP A 1 98 ? -5.874 -1.671 -0.688 1.00 93.06 98 TRP A C 1
ATOM 738 O O . TRP A 1 98 ? -5.316 -1.348 -1.734 1.00 93.06 98 TRP A O 1
ATOM 748 N N . LEU A 1 99 ? -7.189 -1.913 -0.651 1.00 91.62 99 LEU A N 1
ATOM 749 C CA . LEU A 1 99 ? -8.058 -1.873 -1.837 1.00 91.62 99 LEU A CA 1
ATOM 750 C C . LEU A 1 99 ? -8.206 -0.473 -2.449 1.00 91.62 99 LEU A C 1
ATOM 752 O O . LEU A 1 99 ? -8.427 -0.350 -3.651 1.00 91.62 99 LEU A O 1
ATOM 756 N N . THR A 1 100 ? -8.137 0.580 -1.639 1.00 89.12 100 THR A N 1
ATOM 757 C CA . THR A 1 100 ? -8.380 1.961 -2.091 1.00 89.12 100 THR A CA 1
ATOM 758 C C . THR A 1 100 ? -7.104 2.718 -2.433 1.00 89.12 100 THR A C 1
ATOM 760 O O . THR A 1 100 ? -7.151 3.611 -3.274 1.00 89.12 100 THR A O 1
ATOM 763 N N . ALA A 1 101 ? -5.982 2.375 -1.801 1.00 90.25 101 ALA A N 1
ATOM 764 C CA . ALA A 1 101 ? -4.706 3.065 -1.953 1.00 90.25 101 ALA A CA 1
ATOM 765 C C . ALA A 1 101 ? -3.683 2.224 -2.722 1.00 90.25 101 ALA A C 1
ATOM 767 O O . ALA A 1 101 ? -3.109 2.709 -3.688 1.00 90.25 101 ALA A O 1
ATOM 768 N N . ALA A 1 102 ? -3.475 0.956 -2.354 1.00 92.88 102 ALA A N 1
ATOM 769 C CA . ALA A 1 102 ? -2.464 0.117 -3.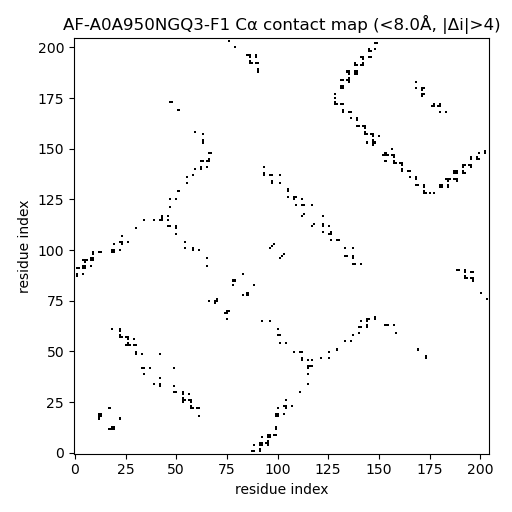000 1.00 92.88 102 ALA A CA 1
ATOM 770 C C . ALA A 1 102 ? -2.956 -0.471 -4.327 1.00 92.88 102 ALA A C 1
ATOM 772 O O . ALA A 1 102 ? -2.247 -0.405 -5.328 1.00 92.88 102 ALA A O 1
ATOM 773 N N . LEU A 1 103 ? -4.176 -1.015 -4.366 1.00 93.88 103 LEU A N 1
ATOM 7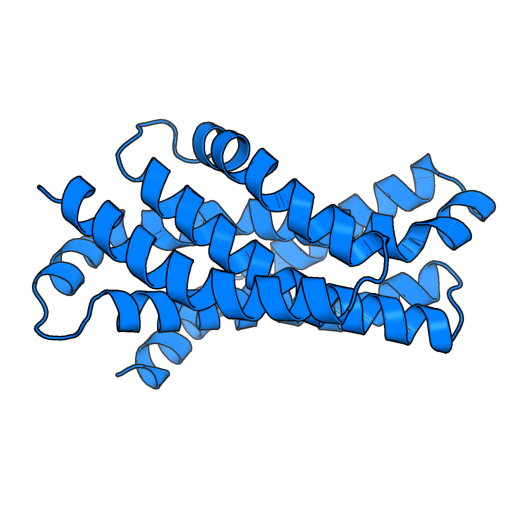74 C CA . LEU A 1 103 ? -4.700 -1.689 -5.555 1.00 93.88 103 LEU A CA 1
ATOM 775 C C . LEU A 1 103 ? -4.736 -0.783 -6.802 1.00 93.88 103 LEU A C 1
ATOM 777 O O . LEU A 1 103 ? -4.280 -1.241 -7.850 1.00 93.88 103 LEU A O 1
ATOM 781 N N . PRO A 1 104 ? -5.175 0.493 -6.741 1.00 93.06 104 PRO A N 1
ATOM 782 C CA . PRO A 1 104 ? -5.113 1.379 -7.904 1.00 93.06 104 PRO A CA 1
ATOM 783 C C . PRO A 1 104 ? -3.683 1.617 -8.400 1.00 93.06 104 PRO A C 1
ATOM 785 O O . PRO A 1 104 ? -3.458 1.689 -9.605 1.00 93.06 104 PRO A O 1
ATOM 788 N N . LEU A 1 105 ? -2.707 1.686 -7.492 1.00 94.62 105 LEU A N 1
ATOM 789 C CA . LEU A 1 105 ? -1.294 1.840 -7.843 1.00 94.62 105 LEU A CA 1
ATOM 790 C C . LEU A 1 105 ? -0.729 0.574 -8.494 1.00 94.62 105 LEU A C 1
ATOM 792 O O . LEU A 1 105 ? 0.008 0.666 -9.473 1.00 94.62 105 LEU A O 1
ATOM 796 N N . ILE A 1 106 ? -1.119 -0.609 -8.006 1.00 96.12 106 ILE A N 1
ATOM 797 C CA . ILE A 1 106 ? -0.773 -1.890 -8.637 1.00 96.12 106 ILE A CA 1
ATOM 798 C C . ILE A 1 106 ? -1.370 -1.953 -10.043 1.00 96.12 106 ILE A C 1
ATOM 800 O O . ILE A 1 106 ? -0.684 -2.377 -10.964 1.00 96.12 106 ILE A O 1
ATOM 804 N N . LEU A 1 107 ? -2.610 -1.497 -10.239 1.00 95.00 107 LEU A N 1
ATOM 805 C CA . LEU A 1 107 ? -3.247 -1.448 -11.559 1.00 95.00 107 LEU A CA 1
ATOM 806 C C . LEU A 1 107 ? -2.604 -0.417 -12.498 1.00 95.00 107 LEU A C 1
ATOM 808 O O . LEU A 1 107 ? -2.591 -0.629 -13.707 1.00 95.00 107 LEU A O 1
ATOM 812 N N . LEU A 1 108 ? -2.053 0.671 -11.958 1.00 94.19 108 LEU A N 1
ATOM 813 C CA . LEU A 1 108 ? -1.309 1.680 -12.715 1.00 94.19 108 LEU A CA 1
ATOM 814 C C . LEU A 1 108 ? 0.103 1.205 -13.098 1.00 94.19 108 LEU A C 1
ATOM 816 O O . LEU A 1 108 ? 0.644 1.614 -14.124 1.00 94.19 108 LEU A O 1
ATOM 820 N N . SER A 1 109 ? 0.695 0.318 -12.299 1.00 94.38 109 SER A N 1
ATOM 821 C CA . SER A 1 109 ? 2.076 -0.141 -12.469 1.00 94.38 109 SER A CA 1
ATOM 822 C C . SER A 1 109 ? 2.431 -0.738 -13.843 1.00 94.38 109 SER A C 1
ATOM 824 O O . SER A 1 109 ? 3.507 -0.405 -14.337 1.00 94.38 109 SER A O 1
ATOM 826 N N . PRO A 1 110 ? 1.578 -1.526 -14.537 1.00 95.19 110 PRO A N 1
ATOM 827 C CA . PRO A 1 110 ? 1.919 -2.078 -15.844 1.00 95.19 110 PRO A CA 1
ATOM 828 C C . PRO A 1 110 ? 2.118 -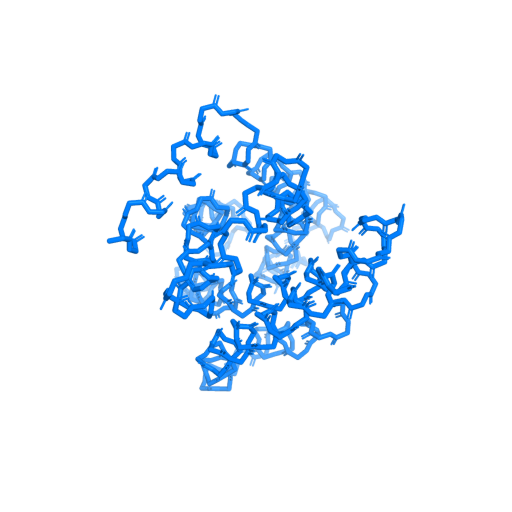0.973 -16.880 1.00 95.19 110 PRO A C 1
ATOM 830 O O . PRO A 1 110 ? 3.017 -1.069 -17.709 1.00 95.19 110 PRO A O 1
ATOM 833 N N . LEU A 1 111 ? 1.323 0.101 -16.807 1.00 95.00 111 LEU A N 1
ATOM 834 C CA . LEU A 1 111 ? 1.473 1.256 -17.689 1.00 95.00 111 LEU A CA 1
ATOM 835 C C . LEU A 1 111 ? 2.841 1.918 -17.477 1.00 95.00 111 LEU A C 1
ATOM 837 O O . LEU A 1 111 ? 3.562 2.153 -18.442 1.00 95.00 111 LEU A O 1
ATOM 841 N N . LEU A 1 112 ? 3.229 2.146 -16.218 1.00 94.50 112 LEU A N 1
ATOM 842 C CA . LEU A 1 112 ? 4.528 2.726 -15.861 1.00 94.50 112 LEU A CA 1
ATOM 843 C C . LEU A 1 112 ? 5.704 1.838 -16.293 1.00 94.50 112 LEU A C 1
ATOM 845 O O . LEU A 1 112 ? 6.681 2.329 -16.856 1.00 94.50 112 LEU A O 1
ATOM 849 N N . CYS A 1 113 ? 5.592 0.525 -16.091 1.00 94.69 113 CYS A N 1
ATOM 850 C CA . CYS A 1 113 ? 6.583 -0.455 -16.528 1.00 94.69 113 CYS A CA 1
ATOM 851 C C . CYS A 1 113 ? 6.765 -0.464 -18.053 1.00 94.69 113 CYS A C 1
ATOM 853 O O . CYS A 1 113 ? 7.897 -0.516 -18.534 1.00 94.69 113 CYS A O 1
ATOM 855 N N . LEU A 1 114 ? 5.669 -0.387 -18.815 1.00 93.88 114 LEU A N 1
ATOM 856 C CA . LEU A 1 114 ? 5.723 -0.305 -20.277 1.00 93.88 114 LEU A CA 1
ATOM 857 C C . LEU A 1 114 ? 6.381 0.997 -20.743 1.00 93.88 114 LEU A C 1
ATOM 859 O O . LEU A 1 114 ? 7.212 0.963 -21.647 1.00 93.88 114 LEU A O 1
ATOM 863 N N . MET A 1 115 ? 6.073 2.127 -20.098 1.00 91.44 115 MET A N 1
ATOM 864 C CA . MET A 1 115 ? 6.726 3.411 -20.388 1.00 91.44 115 MET A CA 1
ATOM 865 C C . MET A 1 115 ? 8.233 3.383 -20.093 1.00 91.44 115 MET A C 1
ATOM 867 O O . MET A 1 115 ? 8.999 4.042 -20.789 1.00 91.44 115 MET A O 1
ATOM 871 N N . ALA A 1 116 ? 8.667 2.590 -19.111 1.00 92.50 116 ALA A N 1
ATOM 872 C CA . ALA A 1 116 ? 10.080 2.368 -18.804 1.00 92.50 116 ALA A CA 1
ATOM 873 C C . ALA A 1 116 ? 10.778 1.357 -19.741 1.00 92.50 116 ALA A C 1
ATOM 875 O O . ALA A 1 116 ? 11.977 1.114 -19.599 1.00 92.50 116 ALA A O 1
ATOM 876 N N . GLY A 1 117 ? 10.058 0.763 -20.699 1.00 91.69 117 GLY A N 1
ATOM 877 C CA . GLY A 1 117 ? 10.622 -0.174 -21.674 1.00 91.69 117 GLY A CA 1
ATOM 878 C C . GLY A 1 117 ? 10.900 -1.576 -21.121 1.00 91.69 117 GLY A C 1
ATOM 879 O O . GLY A 1 117 ? 11.773 -2.278 -21.649 1.00 91.69 117 GLY A O 1
ATOM 880 N N . LEU A 1 118 ? 10.186 -1.983 -20.064 1.00 92.62 118 LEU A N 1
ATOM 881 C CA . LEU A 1 118 ? 10.294 -3.327 -19.498 1.00 92.62 118 LEU A CA 1
ATOM 882 C C . LEU A 1 118 ? 9.659 -4.384 -20.409 1.00 92.62 118 LEU A C 1
ATOM 884 O O . LEU A 1 118 ? 8.601 -4.175 -21.007 1.00 92.62 118 LEU A O 1
ATOM 888 N N . GLY A 1 119 ? 10.305 -5.548 -20.490 1.00 93.50 119 GLY A N 1
ATOM 889 C CA . GLY A 1 119 ? 9.778 -6.708 -21.208 1.00 93.50 119 GLY A CA 1
ATOM 890 C C . GLY A 1 119 ? 8.606 -7.378 -20.479 1.00 93.50 119 GLY A C 1
ATOM 891 O O . GLY A 1 119 ? 8.341 -7.122 -19.306 1.00 93.50 119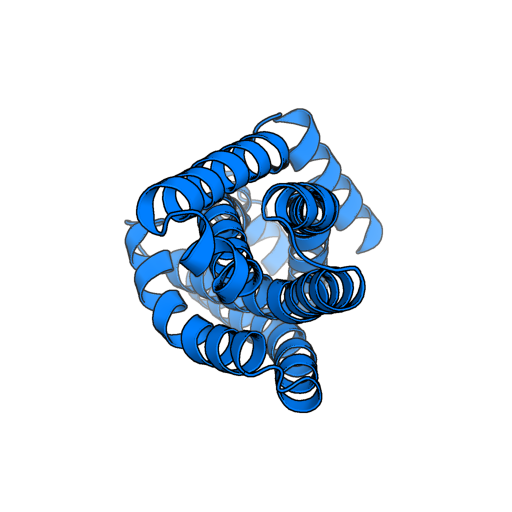 GLY A O 1
ATOM 892 N N . GLY A 1 120 ? 7.917 -8.312 -21.146 1.00 92.44 120 GLY A N 1
ATOM 893 C CA . GLY A 1 120 ? 6.750 -8.994 -20.563 1.00 92.44 120 GLY A CA 1
ATOM 894 C C . GLY A 1 120 ? 7.055 -9.787 -19.283 1.00 92.44 120 GLY A C 1
ATOM 895 O O . GLY A 1 120 ? 6.228 -9.837 -18.373 1.00 92.44 120 GLY A O 1
ATOM 896 N N . LEU A 1 121 ? 8.247 -10.384 -19.182 1.00 92.69 121 LEU A N 1
ATOM 897 C CA . LEU A 1 121 ? 8.676 -11.102 -17.978 1.00 92.69 121 LEU A CA 1
ATOM 898 C C . LEU A 1 121 ? 8.952 -10.136 -16.811 1.00 92.69 121 LEU A C 1
ATOM 900 O O . LEU A 1 121 ? 8.468 -10.355 -15.705 1.00 92.69 121 LEU A O 1
ATOM 904 N N . GLU A 1 122 ? 9.677 -9.048 -17.069 1.00 92.69 122 GLU A N 1
ATOM 905 C CA . GLU A 1 122 ? 10.012 -8.015 -16.078 1.00 92.69 122 GLU A CA 1
ATOM 906 C C . GLU A 1 122 ? 8.763 -7.299 -15.561 1.00 92.69 122 GLU A C 1
ATOM 908 O O . GLU A 1 122 ? 8.617 -7.090 -14.359 1.00 92.69 122 GLU A O 1
ATOM 913 N N . LEU A 1 123 ? 7.812 -7.010 -16.451 1.00 94.62 123 LEU A N 1
ATOM 914 C CA . LEU A 1 123 ? 6.515 -6.447 -16.095 1.00 94.62 123 LEU A CA 1
ATOM 915 C C . LEU A 1 123 ? 5.742 -7.363 -15.138 1.00 94.62 123 LEU A C 1
ATOM 917 O O . LEU A 1 123 ? 5.227 -6.904 -14.119 1.00 94.62 123 LEU A O 1
ATOM 921 N N . ARG A 1 124 ? 5.694 -8.673 -15.418 1.00 94.25 124 ARG A N 1
ATOM 922 C CA . ARG A 1 124 ? 5.060 -9.647 -14.513 1.00 94.25 124 ARG A CA 1
ATOM 923 C C . ARG A 1 124 ? 5.749 -9.676 -13.152 1.00 94.25 124 ARG A C 1
ATOM 925 O O . ARG A 1 124 ? 5.057 -9.733 -12.139 1.00 94.25 124 ARG A O 1
ATOM 932 N N . HIS A 1 125 ? 7.079 -9.614 -13.121 1.00 92.94 125 HIS A N 1
ATOM 933 C CA . HIS A 1 125 ? 7.826 -9.544 -11.868 1.00 92.94 125 HIS A CA 1
ATOM 934 C C . HIS A 1 125 ? 7.514 -8.268 -11.084 1.00 92.94 125 HIS A C 1
ATOM 936 O O . HIS A 1 125 ? 7.227 -8.362 -9.897 1.00 92.94 125 HIS A O 1
ATOM 942 N N . ALA A 1 126 ? 7.485 -7.099 -11.726 1.00 95.38 126 ALA A N 1
ATOM 943 C CA . ALA A 1 126 ? 7.164 -5.839 -11.059 1.00 95.38 126 ALA A CA 1
ATOM 944 C C . ALA A 1 126 ? 5.758 -5.862 -10.435 1.00 95.38 126 ALA A C 1
ATOM 946 O O . ALA A 1 126 ? 5.589 -5.518 -9.265 1.00 95.38 126 ALA A O 1
ATOM 947 N N . VAL A 1 127 ? 4.757 -6.354 -11.173 1.00 95.88 127 VAL A N 1
ATOM 948 C CA . VAL A 1 127 ? 3.379 -6.469 -10.670 1.00 95.88 127 VAL A CA 1
ATOM 949 C C . VAL A 1 127 ? 3.288 -7.453 -9.501 1.00 95.88 127 VAL A C 1
ATOM 951 O O . VAL A 1 127 ? 2.667 -7.137 -8.488 1.00 95.88 127 VAL A O 1
ATOM 954 N N . LEU A 1 128 ? 3.915 -8.631 -9.605 1.00 95.12 128 LEU A N 1
ATOM 955 C CA . LEU A 1 128 ? 3.930 -9.621 -8.520 1.00 95.12 128 LEU A CA 1
ATOM 956 C C . LEU A 1 128 ? 4.636 -9.082 -7.276 1.00 95.12 128 LEU A C 1
ATOM 958 O O . LEU A 1 128 ? 4.150 -9.267 -6.163 1.00 95.12 128 LEU A O 1
ATOM 962 N N . MET A 1 129 ? 5.753 -8.386 -7.467 1.00 96.12 129 MET A N 1
ATOM 963 C CA . MET A 1 129 ? 6.513 -7.762 -6.393 1.00 96.12 129 MET A CA 1
ATOM 964 C C . MET A 1 129 ? 5.672 -6.725 -5.654 1.00 96.12 129 MET A C 1
ATOM 966 O O . MET A 1 129 ? 5.583 -6.795 -4.431 1.00 96.12 129 MET A O 1
ATOM 970 N N . LEU A 1 130 ? 4.962 -5.845 -6.363 1.00 96.81 130 LEU A N 1
ATOM 971 C CA . LEU A 1 130 ? 4.041 -4.901 -5.729 1.00 96.81 130 LEU A CA 1
ATOM 972 C C . LEU A 1 130 ? 2.867 -5.602 -5.036 1.00 96.81 130 LEU A C 1
ATOM 974 O O . LEU A 1 130 ? 2.494 -5.226 -3.924 1.00 96.81 130 LEU A O 1
ATOM 978 N N . LEU A 1 131 ? 2.287 -6.627 -5.661 1.00 96.00 131 LEU A N 1
ATOM 979 C CA . LEU A 1 131 ? 1.166 -7.375 -5.090 1.00 96.00 131 LEU A CA 1
ATOM 980 C C . LEU A 1 131 ? 1.545 -8.043 -3.763 1.00 96.00 131 LEU A C 1
ATOM 982 O O . LEU A 1 131 ? 0.738 -8.070 -2.838 1.00 96.00 131 LEU A O 1
ATOM 986 N N . LEU A 1 132 ? 2.772 -8.551 -3.668 1.00 95.50 132 LEU A N 1
ATOM 987 C CA . LEU A 1 132 ? 3.294 -9.201 -2.472 1.00 95.50 132 LEU A CA 1
ATOM 988 C C . LEU A 1 132 ? 3.820 -8.201 -1.444 1.00 95.50 132 LEU A C 1
ATOM 990 O O . LEU A 1 132 ? 3.590 -8.406 -0.261 1.00 95.50 132 LEU A O 1
ATOM 994 N N . ALA A 1 133 ? 4.485 -7.121 -1.852 1.00 96.69 133 ALA A N 1
ATOM 995 C CA . ALA A 1 133 ? 5.073 -6.151 -0.929 1.00 96.69 133 ALA A CA 1
ATOM 996 C C . ALA A 1 133 ? 4.028 -5.214 -0.307 1.00 96.69 133 ALA A C 1
ATOM 998 O O . ALA A 1 133 ? 4.086 -4.919 0.885 1.00 96.69 133 ALA A O 1
ATOM 999 N N . THR A 1 134 ? 3.050 -4.741 -1.083 1.00 95.94 134 THR A N 1
ATOM 1000 C CA . THR A 1 134 ? 2.113 -3.704 -0.616 1.00 95.94 134 THR A CA 1
ATOM 1001 C C . THR A 1 134 ? 1.222 -4.108 0.567 1.00 95.94 134 THR A C 1
ATOM 1003 O O . THR A 1 134 ? 0.963 -3.226 1.385 1.00 95.94 134 THR A O 1
ATOM 1006 N N . PRO A 1 135 ? 0.780 -5.373 0.755 1.00 95.69 135 PRO A N 1
ATOM 1007 C CA . PRO A 1 135 ? 0.097 -5.781 1.983 1.00 95.69 135 PRO A CA 1
ATOM 1008 C C . PRO A 1 135 ? 1.001 -5.659 3.212 1.00 95.69 135 PRO A C 1
ATOM 1010 O O . PRO A 1 135 ? 0.560 -5.140 4.238 1.00 95.69 135 PRO A O 1
ATOM 1013 N N . ALA A 1 136 ? 2.275 -6.061 3.099 1.00 95.50 136 ALA A N 1
ATOM 1014 C CA . ALA A 1 136 ? 3.246 -5.874 4.173 1.00 95.50 136 ALA A CA 1
ATOM 1015 C C . ALA A 1 136 ? 3.440 -4.387 4.478 1.00 95.50 136 ALA A C 1
ATOM 1017 O O . ALA A 1 136 ? 3.283 -3.972 5.625 1.00 95.50 136 ALA A O 1
ATOM 1018 N N . LEU A 1 137 ? 3.680 -3.565 3.455 1.00 95.12 137 LEU A N 1
ATOM 1019 C CA . LEU A 1 137 ? 3.855 -2.121 3.628 1.00 95.12 137 LEU A CA 1
ATOM 1020 C C . LEU A 1 137 ? 2.618 -1.465 4.264 1.00 95.12 137 LEU A C 1
ATOM 1022 O O . LEU A 1 137 ? 2.739 -0.720 5.228 1.00 95.12 137 LEU A O 1
ATOM 1026 N N . ALA A 1 138 ? 1.411 -1.792 3.803 1.00 93.88 138 ALA A N 1
ATOM 1027 C CA . ALA A 1 138 ? 0.178 -1.278 4.396 1.00 93.88 138 ALA A CA 1
ATOM 1028 C C . ALA A 1 138 ? 0.031 -1.687 5.873 1.00 93.88 138 ALA A C 1
ATOM 1030 O O . ALA A 1 138 ? -0.330 -0.865 6.714 1.00 93.88 138 ALA A O 1
ATOM 1031 N N . SER A 1 139 ? 0.351 -2.944 6.197 1.00 94.12 139 SER A N 1
ATOM 1032 C CA . SER A 1 139 ? 0.242 -3.489 7.554 1.00 94.12 139 SER A CA 1
ATOM 1033 C C . SER A 1 139 ? 1.218 -2.826 8.535 1.00 94.12 139 SER A C 1
ATOM 1035 O O . SER A 1 139 ? 0.836 -2.435 9.636 1.00 94.12 139 SER A O 1
ATOM 1037 N N . ILE A 1 140 ? 2.465 -2.602 8.116 1.00 92.88 140 ILE A N 1
ATOM 1038 C CA . ILE A 1 140 ? 3.469 -1.924 8.941 1.00 92.88 140 ILE A CA 1
ATOM 1039 C C . ILE A 1 140 ? 3.153 -0.418 9.032 1.00 92.88 140 ILE A C 1
ATOM 1041 O O . ILE A 1 140 ? 3.305 0.192 10.088 1.00 92.88 140 ILE A O 1
ATOM 1045 N N . GLY A 1 141 ? 2.619 0.187 7.970 1.00 89.88 141 GLY A N 1
ATOM 1046 C CA . GLY A 1 141 ? 2.134 1.566 8.011 1.00 89.88 141 GLY A CA 1
ATOM 1047 C C . GLY A 1 141 ? 1.010 1.780 9.027 1.00 89.88 141 GLY A C 1
ATOM 1048 O O . GLY A 1 141 ? 1.006 2.789 9.737 1.00 89.88 141 GLY A O 1
ATOM 1049 N N . MET A 1 142 ? 0.092 0.815 9.137 1.00 90.38 142 MET A N 1
ATOM 1050 C CA . MET A 1 142 ? -0.957 0.806 10.158 1.00 90.38 142 MET A CA 1
ATOM 1051 C C . MET A 1 142 ? -0.365 0.744 11.575 1.00 90.38 142 MET A C 1
ATOM 1053 O O . MET A 1 142 ? -0.802 1.496 12.442 1.00 90.38 142 MET A O 1
ATOM 1057 N N . LEU A 1 143 ? 0.669 -0.071 11.813 1.00 89.25 143 LEU A N 1
ATOM 1058 C CA . LEU A 1 143 ? 1.394 -0.065 13.094 1.00 89.25 143 LEU A CA 1
ATOM 1059 C C . LEU A 1 143 ? 1.922 1.325 13.442 1.00 89.25 143 LEU A C 1
ATOM 1061 O O . LEU A 1 143 ? 1.707 1.800 14.553 1.00 89.25 143 LEU A O 1
ATOM 1065 N N . GLY A 1 144 ? 2.551 1.998 12.478 1.00 85.88 144 GLY A N 1
ATOM 1066 C CA . GLY A 1 144 ? 3.019 3.367 12.664 1.00 85.88 144 GLY A CA 1
ATOM 1067 C C . GLY A 1 144 ? 1.915 4.335 13.044 1.00 85.88 144 GLY A C 1
ATOM 1068 O O . GLY A 1 144 ? 2.094 5.118 13.966 1.00 85.88 144 GLY A O 1
ATOM 1069 N N . GLY A 1 145 ? 0.778 4.266 12.346 1.00 85.12 145 GLY A N 1
ATOM 1070 C CA . GLY A 1 145 ? -0.360 5.138 12.627 1.00 85.12 145 GLY A CA 1
ATOM 1071 C C . GLY A 1 145 ? -0.912 4.927 14.035 1.00 85.12 145 GLY A C 1
ATOM 1072 O O . GLY A 1 145 ? -1.269 5.893 14.696 1.00 85.12 145 GLY A O 1
ATOM 1073 N N . ALA A 1 146 ? -0.933 3.679 14.513 1.00 86.44 146 ALA A N 1
ATOM 1074 C CA . ALA A 1 146 ? -1.349 3.367 15.877 1.00 86.44 146 ALA A CA 1
ATOM 1075 C C . ALA A 1 146 ? -0.353 3.893 16.926 1.00 86.44 146 ALA A C 1
ATOM 1077 O O . ALA A 1 146 ? -0.773 4.416 17.951 1.00 86.44 146 ALA A O 1
ATOM 1078 N N . LEU A 1 147 ? 0.958 3.810 16.661 1.00 82.81 147 LEU A N 1
ATOM 1079 C CA . LEU A 1 147 ? 2.000 4.348 17.550 1.00 82.81 147 LEU A CA 1
ATOM 1080 C C . LEU A 1 147 ? 1.943 5.875 17.680 1.00 82.81 147 LEU A C 1
ATOM 1082 O O . LEU A 1 147 ? 2.328 6.420 18.711 1.00 82.81 147 LEU A O 1
ATOM 1086 N N . THR A 1 148 ? 1.490 6.571 16.638 1.00 79.44 148 THR A N 1
ATOM 1087 C CA . THR A 1 148 ? 1.424 8.035 16.633 1.00 79.44 148 THR A CA 1
ATOM 1088 C C . THR A 1 148 ? 0.110 8.615 17.118 1.00 79.44 148 THR A C 1
ATOM 1090 O O . THR A 1 148 ? 0.045 9.829 17.263 1.00 79.44 148 THR A O 1
ATOM 1093 N N . LEU A 1 149 ? -0.897 7.792 17.426 1.00 77.19 149 LEU A N 1
ATOM 1094 C CA . LEU A 1 149 ? -2.152 8.270 18.021 1.00 77.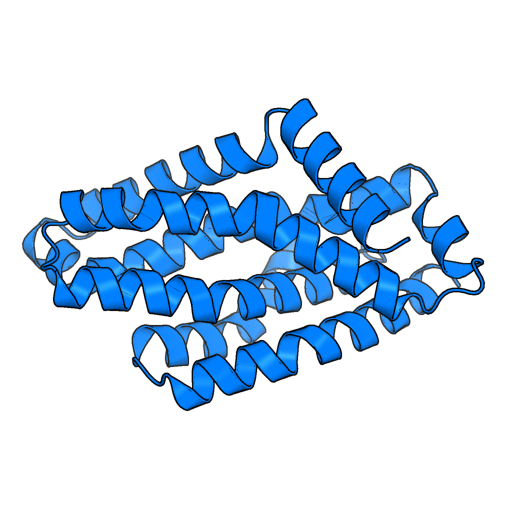19 149 LEU A CA 1
ATOM 1095 C C . LEU A 1 149 ? -1.920 9.047 19.327 1.00 77.19 149 LEU A C 1
ATOM 1097 O O . LEU A 1 149 ? -2.617 10.015 19.593 1.00 77.19 149 LEU A O 1
ATOM 1101 N N . SER A 1 150 ? -0.902 8.677 20.107 1.00 64.25 150 SER A N 1
ATOM 1102 C CA . SER A 1 150 ? -0.553 9.355 21.366 1.00 64.25 150 SER A CA 1
ATOM 1103 C C . SER A 1 150 ? 0.435 10.520 21.198 1.00 64.25 150 SER A C 1
ATOM 1105 O O . SER A 1 150 ? 0.789 11.174 22.178 1.00 64.25 150 SER A O 1
ATOM 1107 N N . ALA A 1 151 ? 0.940 10.775 19.985 1.00 64.12 151 ALA A N 1
ATOM 1108 C CA . ALA A 1 151 ? 1.990 11.759 19.738 1.00 64.12 151 ALA A CA 1
ATOM 1109 C C . ALA A 1 151 ? 1.447 12.970 18.967 1.00 64.12 151 ALA A C 1
ATOM 1111 O O . ALA A 1 151 ? 1.008 12.845 17.831 1.00 64.12 151 ALA A O 1
ATOM 1112 N N . ALA A 1 152 ? 1.609 14.176 19.522 1.00 55.53 152 ALA A N 1
ATOM 1113 C CA . ALA A 1 152 ? 1.110 15.444 18.961 1.00 55.53 152 ALA A CA 1
ATOM 1114 C C . ALA A 1 152 ? 1.674 15.848 17.569 1.00 55.53 152 ALA A C 1
ATOM 1116 O O . ALA A 1 152 ? 1.406 16.942 17.076 1.00 55.53 152 ALA A O 1
ATOM 1117 N N . ARG A 1 153 ? 2.511 15.012 16.937 1.00 57.72 153 ARG A N 1
ATOM 1118 C CA . ARG A 1 153 ? 3.116 15.225 15.610 1.00 57.72 153 ARG A CA 1
ATOM 1119 C C . ARG A 1 153 ? 2.882 14.000 14.728 1.00 57.72 153 ARG A C 1
ATOM 1121 O O . ARG A 1 153 ? 3.796 13.220 14.463 1.00 57.72 153 ARG A O 1
ATOM 1128 N N . GLU A 1 154 ? 1.647 13.879 14.262 1.00 62.03 154 GLU A N 1
ATOM 1129 C CA . GLU A 1 154 ? 1.061 12.679 13.652 1.00 62.03 154 GLU A CA 1
ATOM 1130 C C . GLU A 1 154 ? 1.772 12.176 12.380 1.00 62.03 154 GLU A C 1
ATOM 1132 O O . GLU A 1 154 ? 1.766 10.984 12.108 1.00 62.03 154 GLU A O 1
ATOM 1137 N N . GLY A 1 155 ? 2.441 13.040 11.605 1.00 64.44 155 GLY A N 1
ATOM 1138 C CA . GLY A 1 155 ? 3.000 12.643 10.300 1.00 64.44 155 GLY A CA 1
ATOM 1139 C C . GLY A 1 155 ? 4.473 12.211 10.298 1.00 64.44 155 GLY A C 1
ATOM 1140 O O . GLY A 1 155 ? 4.842 11.200 9.701 1.00 64.44 155 GLY A O 1
ATOM 1141 N N . LEU A 1 156 ? 5.351 12.988 10.943 1.00 69.00 156 LEU A N 1
ATOM 1142 C CA . LEU A 1 156 ? 6.806 12.818 10.790 1.00 69.00 156 LEU A CA 1
ATOM 1143 C C . LEU A 1 156 ? 7.349 11.713 11.709 1.00 69.00 156 LEU A C 1
ATOM 1145 O O . LEU A 1 156 ? 8.202 10.928 11.297 1.00 69.00 156 LEU A O 1
ATOM 1149 N N . ALA A 1 157 ? 6.799 11.603 12.923 1.00 70.50 157 ALA A N 1
ATOM 1150 C CA . ALA A 1 157 ? 7.120 10.516 13.846 1.00 70.50 157 ALA A CA 1
ATOM 1151 C C . ALA A 1 157 ? 6.673 9.155 13.288 1.00 70.50 157 ALA A C 1
ATOM 1153 O O . ALA A 1 15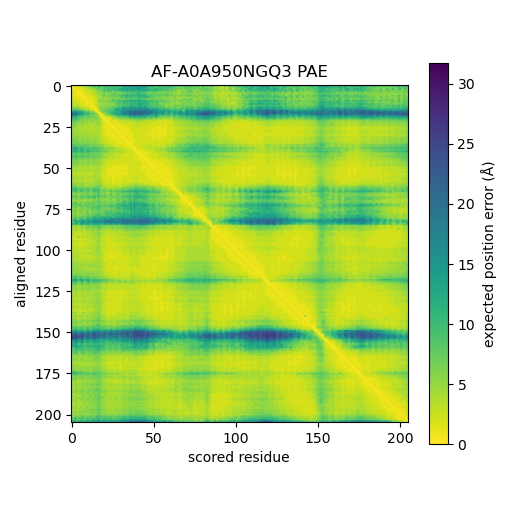7 ? 7.416 8.179 13.388 1.00 70.50 157 ALA A O 1
ATOM 1154 N N . GLN A 1 158 ? 5.512 9.115 12.623 1.00 71.88 158 GLN A N 1
ATOM 1155 C CA . GLN A 1 158 ? 4.980 7.909 11.990 1.00 71.88 158 GLN A CA 1
ATOM 1156 C C . GLN A 1 158 ? 5.923 7.419 10.892 1.00 71.88 158 GLN A C 1
ATOM 1158 O O . GLN A 1 158 ? 6.323 6.255 10.885 1.00 71.88 158 GLN A O 1
ATOM 1163 N N . ALA A 1 159 ? 6.313 8.313 9.979 1.00 71.81 159 ALA A N 1
ATOM 1164 C CA . ALA A 1 159 ? 7.208 7.966 8.883 1.00 71.81 159 ALA A CA 1
ATOM 1165 C C . ALA A 1 159 ? 8.573 7.474 9.392 1.00 71.81 159 ALA A C 1
ATOM 1167 O O . ALA A 1 159 ? 9.058 6.454 8.911 1.00 71.81 159 ALA A O 1
ATOM 1168 N N . LEU A 1 160 ? 9.159 8.147 10.392 1.00 78.25 160 LEU A N 1
ATOM 1169 C CA . LEU A 1 160 ? 10.452 7.768 10.976 1.00 78.25 160 LEU A CA 1
ATOM 1170 C C . LEU A 1 160 ? 10.415 6.415 11.695 1.00 78.25 160 LEU A C 1
ATOM 1172 O O . LEU A 1 160 ? 11.345 5.627 11.538 1.00 78.25 160 LEU A O 1
ATOM 1176 N N . ALA A 1 161 ? 9.356 6.134 12.458 1.00 80.12 161 ALA A N 1
ATOM 1177 C CA . ALA A 1 161 ? 9.221 4.878 13.195 1.00 80.12 161 ALA A CA 1
ATOM 1178 C C . ALA A 1 161 ? 9.032 3.673 12.262 1.00 80.12 161 ALA A C 1
ATOM 1180 O O . ALA A 1 161 ? 9.550 2.587 12.518 1.00 80.12 161 ALA A O 1
ATOM 1181 N N . VAL A 1 162 ? 8.304 3.867 11.162 1.00 86.00 162 VAL A N 1
ATOM 1182 C CA . VAL A 1 162 ? 7.955 2.791 10.228 1.00 86.00 162 VAL A CA 1
ATOM 1183 C C . VAL A 1 162 ? 9.046 2.530 9.191 1.00 86.00 162 VAL A C 1
ATOM 1185 O O . VAL A 1 162 ? 9.207 1.393 8.748 1.00 86.00 162 VAL A O 1
ATOM 1188 N N . LEU A 1 163 ? 9.826 3.548 8.817 1.00 87.44 163 LEU A N 1
ATOM 1189 C CA . LEU A 1 163 ? 10.880 3.424 7.808 1.00 87.44 163 LEU A CA 1
ATOM 1190 C C . LEU A 1 163 ? 11.825 2.222 8.016 1.00 87.44 163 LEU A C 1
ATOM 1192 O O . LEU A 1 163 ? 12.005 1.465 7.061 1.00 87.44 163 LEU A O 1
ATOM 1196 N N . PRO A 1 164 ? 12.401 1.982 9.216 1.00 90.62 164 PRO A N 1
ATOM 1197 C CA . PRO A 1 164 ? 13.288 0.836 9.428 1.00 90.62 164 PRO A CA 1
ATOM 1198 C C . PRO A 1 164 ? 12.571 -0.507 9.249 1.00 90.62 164 PRO A C 1
ATOM 1200 O O . PRO A 1 164 ? 13.175 -1.466 8.776 1.00 90.62 164 PRO A O 1
ATOM 1203 N N . LEU A 1 165 ? 11.276 -0.576 9.564 1.00 91.25 165 LEU A N 1
ATOM 1204 C CA . LEU A 1 165 ? 10.465 -1.783 9.394 1.00 91.25 165 LEU A CA 1
ATOM 1205 C C . LEU A 1 165 ? 10.101 -2.046 7.925 1.00 91.25 165 LEU A C 1
ATOM 1207 O O . LEU A 1 165 ? 9.836 -3.190 7.561 1.00 91.25 165 LEU A O 1
ATOM 1211 N N . TYR A 1 166 ? 10.125 -1.028 7.060 1.00 93.38 166 TYR A N 1
ATOM 1212 C CA . TYR A 1 166 ? 9.955 -1.214 5.616 1.00 93.38 166 TYR A CA 1
ATOM 1213 C C . TYR A 1 166 ? 11.193 -1.775 4.924 1.00 93.38 166 TYR A C 1
ATOM 1215 O O . TYR A 1 166 ? 11.053 -2.445 3.902 1.00 93.38 166 TYR A O 1
ATOM 1223 N N . VAL A 1 167 ? 12.391 -1.552 5.472 1.00 94.62 167 VAL A N 1
ATOM 1224 C CA . VAL A 1 167 ? 13.652 -1.988 4.853 1.00 94.62 167 VAL A CA 1
ATOM 1225 C C . VAL A 1 167 ? 13.669 -3.492 4.537 1.00 94.62 167 VAL A C 1
ATOM 1227 O O . VAL A 1 167 ? 13.970 -3.823 3.391 1.00 94.62 167 VAL A O 1
ATOM 1230 N N . PRO A 1 168 ? 13.287 -4.415 5.446 1.00 94.31 168 PRO A N 1
ATOM 1231 C CA . PRO A 1 168 ? 13.212 -5.839 5.121 1.00 94.31 168 PRO A CA 1
ATOM 1232 C C . PRO A 1 168 ? 12.306 -6.128 3.921 1.00 94.31 168 PRO A C 1
ATOM 1234 O O . PRO A 1 168 ? 12.706 -6.835 3.002 1.00 94.31 168 PRO A O 1
ATOM 1237 N N . VAL A 1 169 ? 11.109 -5.533 3.884 1.00 95.69 169 VAL A N 1
ATOM 1238 C CA . VAL A 1 169 ? 10.155 -5.725 2.781 1.00 95.69 169 VAL A CA 1
ATOM 1239 C C . VAL A 1 169 ? 10.765 -5.264 1.459 1.00 95.69 169 VAL A C 1
ATOM 1241 O O . VAL A 1 169 ? 10.669 -5.978 0.464 1.00 95.69 169 VAL A O 1
ATOM 1244 N N . LEU A 1 170 ? 11.438 -4.110 1.460 1.00 95.12 170 LEU A N 1
ATOM 1245 C CA . LEU A 1 170 ? 12.121 -3.582 0.282 1.00 95.12 170 LEU A CA 1
ATOM 1246 C C . LEU A 1 170 ? 13.255 -4.500 -0.181 1.00 95.12 170 LEU A C 1
ATOM 1248 O O . LEU A 1 170 ? 13.322 -4.798 -1.367 1.00 95.12 170 LEU A O 1
ATOM 1252 N N . ILE A 1 171 ? 14.095 -4.994 0.734 1.00 94.81 171 ILE A N 1
ATOM 1253 C CA . ILE A 1 171 ? 15.207 -5.906 0.414 1.00 94.81 171 ILE A CA 1
ATOM 1254 C C . ILE A 1 171 ? 14.691 -7.197 -0.228 1.00 94.81 171 ILE A C 1
ATOM 1256 O O . ILE A 1 171 ? 15.223 -7.644 -1.243 1.00 94.81 171 ILE A O 1
ATOM 1260 N N . PHE A 1 172 ? 13.646 -7.805 0.335 1.00 95.56 172 PHE A N 1
ATOM 1261 C CA . PHE A 1 172 ? 13.106 -9.055 -0.201 1.00 95.56 172 PHE A CA 1
ATOM 1262 C C . PHE A 1 172 ? 12.360 -8.861 -1.520 1.00 95.56 172 PHE A C 1
ATOM 1264 O O . PHE A 1 172 ? 12.413 -9.737 -2.386 1.00 95.56 172 PHE A O 1
ATOM 1271 N N . ALA A 1 173 ? 11.704 -7.712 -1.689 1.00 94.69 173 ALA A N 1
ATOM 1272 C CA . ALA A 1 173 ? 11.043 -7.332 -2.926 1.00 94.69 173 ALA A CA 1
ATOM 1273 C C . ALA A 1 173 ? 12.042 -7.109 -4.069 1.00 94.69 173 ALA A C 1
ATOM 1275 O O . ALA A 1 173 ? 11.898 -7.721 -5.126 1.00 94.69 173 ALA A O 1
ATOM 1276 N N . THR A 1 174 ? 13.075 -6.288 -3.859 1.00 92.81 174 THR A N 1
ATOM 1277 C CA . THR A 1 174 ? 14.090 -6.003 -4.888 1.00 92.81 174 THR A CA 1
ATOM 1278 C C . THR A 1 174 ? 15.000 -7.201 -5.147 1.00 92.81 174 THR A C 1
ATOM 1280 O O . THR A 1 174 ? 15.382 -7.448 -6.286 1.00 92.81 174 THR A O 1
ATOM 1283 N N . GLY A 1 175 ? 15.282 -8.009 -4.122 1.00 92.38 175 GLY A N 1
ATOM 1284 C CA . GLY A 1 175 ? 16.045 -9.252 -4.239 1.00 92.38 175 GLY A CA 1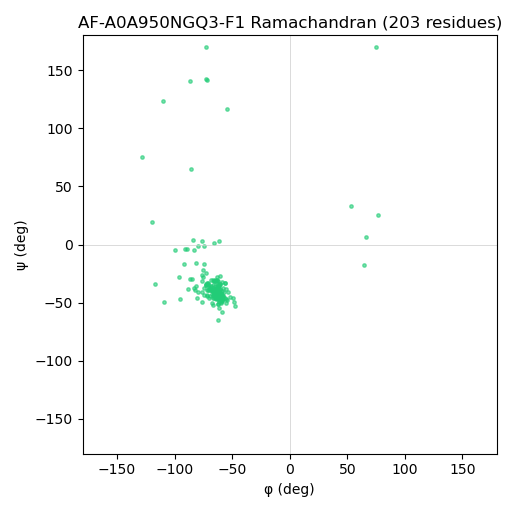
ATOM 1285 C 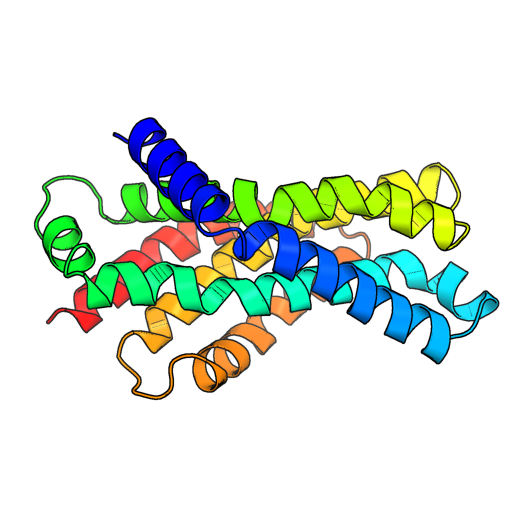C . GLY A 1 175 ? 15.273 -10.433 -4.839 1.00 92.38 175 GLY A C 1
ATOM 1286 O O . GLY A 1 175 ? 15.818 -11.535 -4.878 1.00 92.38 175 GLY A O 1
ATOM 1287 N N . MET A 1 176 ? 14.015 -10.244 -5.264 1.00 91.00 176 MET A N 1
ATOM 1288 C CA . MET A 1 176 ? 13.145 -11.289 -5.834 1.00 91.00 176 MET A CA 1
ATOM 1289 C C . MET A 1 176 ? 13.010 -12.537 -4.941 1.00 91.00 176 MET A C 1
ATOM 1291 O O . MET A 1 176 ? 12.857 -13.664 -5.419 1.00 91.00 176 MET A O 1
ATOM 1295 N N . GLN A 1 177 ? 13.045 -12.354 -3.621 1.00 94.88 177 GLN A N 1
ATOM 1296 C CA . GLN A 1 177 ? 12.977 -13.443 -2.648 1.00 94.88 177 GLN A CA 1
ATOM 1297 C C . GLN A 1 177 ? 11.516 -13.802 -2.345 1.00 94.88 177 GLN A C 1
ATOM 1299 O O . GLN A 1 177 ? 11.027 -13.618 -1.230 1.00 94.88 177 GLN A O 1
ATOM 1304 N N . TRP A 1 178 ? 10.803 -14.313 -3.356 1.00 92.50 178 TRP A N 1
ATOM 1305 C CA . TRP A 1 178 ? 9.347 -14.521 -3.330 1.00 92.50 178 TRP A CA 1
ATOM 1306 C C . TRP A 1 178 ? 8.805 -15.248 -2.091 1.00 92.50 178 TRP A C 1
ATOM 1308 O O . TRP A 1 178 ? 7.827 -14.757 -1.524 1.00 92.50 178 TRP A O 1
ATOM 1318 N N . PRO A 1 179 ? 9.402 -16.364 -1.621 1.00 94.88 179 PRO A N 1
ATOM 1319 C CA . PRO A 1 179 ? 8.884 -17.071 -0.451 1.00 94.88 179 PRO A CA 1
ATOM 1320 C C . PRO A 1 179 ? 9.009 -16.245 0.832 1.00 94.88 179 PRO A C 1
ATOM 1322 O O . PRO A 1 179 ? 8.103 -16.253 1.661 1.00 94.88 179 PRO A O 1
ATOM 1325 N N . LEU A 1 180 ? 10.110 -15.503 0.979 1.00 94.94 180 LEU A N 1
ATOM 1326 C CA . LEU A 1 180 ? 10.362 -14.652 2.141 1.00 94.94 180 LEU A CA 1
ATOM 1327 C C . LEU A 1 180 ? 9.447 -13.430 2.129 1.00 94.94 180 LEU A C 1
ATOM 1329 O O . LEU A 1 180 ? 8.839 -13.120 3.149 1.00 94.94 180 LEU A O 1
ATOM 1333 N N . LEU A 1 181 ? 9.277 -12.791 0.969 1.00 95.31 181 LEU A N 1
ATOM 1334 C CA . LEU A 1 181 ? 8.349 -11.673 0.810 1.00 95.31 181 LEU A CA 1
ATOM 1335 C C . LEU A 1 181 ? 6.905 -12.100 1.111 1.00 95.31 181 LEU A C 1
ATOM 1337 O O . LEU A 1 181 ? 6.215 -11.429 1.872 1.00 95.31 181 LEU A O 1
ATOM 1341 N N . ALA A 1 182 ? 6.462 -13.239 0.571 1.00 94.25 182 ALA A N 1
ATOM 1342 C CA . ALA A 1 182 ? 5.136 -13.784 0.851 1.00 94.25 182 ALA A CA 1
ATOM 1343 C C . ALA A 1 182 ? 4.963 -14.121 2.337 1.00 94.25 182 ALA A C 1
ATOM 1345 O O . ALA A 1 182 ? 3.956 -13.748 2.936 1.00 94.25 182 ALA A O 1
ATOM 1346 N N . GLY A 1 183 ? 5.950 -14.790 2.940 1.00 94.56 183 GLY A N 1
ATOM 1347 C CA . GLY A 1 183 ? 5.940 -15.132 4.360 1.00 94.56 183 GLY A CA 1
ATOM 1348 C C . GLY A 1 183 ? 5.851 -13.897 5.255 1.00 94.56 183 GLY A C 1
ATOM 1349 O O . GLY A 1 183 ? 5.055 -13.876 6.191 1.00 94.56 183 GLY A O 1
ATOM 1350 N N . LEU A 1 184 ? 6.595 -12.838 4.927 1.00 93.75 184 LEU A N 1
ATOM 1351 C CA . LEU A 1 184 ? 6.535 -11.569 5.649 1.00 93.75 184 LEU A CA 1
ATOM 1352 C C . LEU A 1 184 ? 5.177 -10.904 5.532 1.00 93.75 184 LEU A C 1
ATOM 1354 O O . LEU A 1 184 ? 4.634 -10.504 6.552 1.00 93.75 184 LEU A O 1
ATOM 1358 N N . SER A 1 185 ? 4.604 -10.830 4.334 1.00 93.31 185 SER A N 1
ATOM 1359 C CA . SER A 1 185 ? 3.278 -10.240 4.134 1.00 93.31 185 SER A CA 1
ATOM 1360 C C . SER A 1 185 ? 2.179 -11.024 4.842 1.00 93.31 185 SER A C 1
ATOM 1362 O O . SER A 1 185 ? 1.268 -10.434 5.419 1.00 93.31 185 SER A O 1
ATOM 1364 N N . LEU A 1 186 ? 2.271 -12.354 4.845 1.00 93.62 186 LEU A N 1
ATOM 1365 C CA . LEU A 1 186 ? 1.334 -13.214 5.564 1.00 93.62 186 LEU A CA 1
ATOM 1366 C C . LEU A 1 186 ? 1.467 -13.074 7.084 1.00 93.62 186 LEU A C 1
ATOM 1368 O O . LEU A 1 186 ? 0.458 -13.133 7.780 1.00 93.62 186 LEU A O 1
ATOM 1372 N N . ALA A 1 187 ? 2.681 -12.875 7.601 1.00 93.75 187 ALA A N 1
ATOM 1373 C CA . ALA A 1 187 ? 2.925 -12.704 9.030 1.00 93.75 187 ALA A CA 1
ATOM 1374 C C . ALA A 1 187 ? 2.604 -11.282 9.521 1.00 93.75 187 ALA A C 1
ATOM 1376 O O . ALA A 1 187 ? 2.027 -11.110 10.595 1.00 93.75 187 ALA A O 1
ATOM 1377 N N . SER A 1 188 ? 2.948 -10.252 8.746 1.00 92.81 188 SER A N 1
ATOM 1378 C CA . SER A 1 188 ? 2.839 -8.853 9.164 1.00 92.81 188 SER A CA 1
ATOM 1379 C C . SER A 1 188 ? 1.389 -8.382 9.258 1.00 92.81 188 SER A C 1
ATOM 1381 O O . SER A 1 188 ? 1.056 -7.598 10.143 1.00 92.81 188 SER A O 1
ATOM 1383 N N . VAL A 1 189 ? 0.499 -8.880 8.397 1.00 93.25 189 VAL A N 1
ATOM 1384 C CA . VAL A 1 189 ? -0.928 -8.525 8.406 1.00 93.25 189 VAL A CA 1
ATOM 1385 C C . VAL A 1 189 ? -1.608 -8.864 9.745 1.00 93.25 189 VAL A C 1
ATOM 1387 O O . VAL A 1 189 ? -2.108 -7.940 10.385 1.00 93.25 189 VAL A O 1
ATOM 1390 N N . PRO A 1 190 ? -1.617 -10.116 10.240 1.00 92.88 190 PRO A N 1
ATOM 1391 C CA . PRO A 1 190 ? -2.243 -10.433 11.524 1.00 92.88 190 PRO A CA 1
ATOM 1392 C C . PRO A 1 190 ? -1.494 -9.812 12.710 1.00 92.88 190 PRO A C 1
ATOM 1394 O O . PRO A 1 190 ? -2.140 -9.287 13.618 1.00 92.88 190 PRO A O 1
ATOM 1397 N N . LEU A 1 191 ? -0.153 -9.810 12.691 1.00 92.38 191 LEU A N 1
ATOM 1398 C CA . LEU A 1 191 ? 0.653 -9.216 13.764 1.00 92.38 191 LEU A CA 1
ATOM 1399 C C . LEU A 1 191 ? 0.384 -7.717 13.911 1.00 92.38 191 LEU A C 1
ATOM 1401 O O . LEU A 1 191 ? 0.176 -7.242 15.023 1.00 92.38 191 LEU A O 1
ATOM 1405 N N . SER A 1 192 ? 0.329 -6.982 12.797 1.00 91.50 192 SER A N 1
ATOM 1406 C CA . SER A 1 192 ? -0.005 -5.557 12.817 1.00 91.50 192 SER A CA 1
ATOM 1407 C C . SER A 1 192 ? -1.402 -5.306 13.366 1.00 91.50 192 SER A C 1
ATOM 1409 O O . SER A 1 192 ? -1.566 -4.422 14.193 1.00 91.50 192 SER A O 1
ATOM 1411 N N . CYS A 1 193 ? -2.404 -6.100 12.978 1.00 91.69 193 CYS A N 1
ATOM 1412 C CA . CYS A 1 193 ? -3.767 -5.932 13.483 1.00 91.69 193 CYS A CA 1
ATOM 1413 C C . CYS A 1 193 ? -3.828 -6.142 15.000 1.00 91.69 193 CYS A C 1
ATOM 1415 O O . CYS A 1 193 ? -4.486 -5.373 15.695 1.00 91.69 193 CYS A O 1
ATOM 1417 N N . TYR A 1 194 ? -3.124 -7.151 15.514 1.00 91.19 194 TYR A N 1
ATOM 1418 C CA . TYR A 1 194 ? -3.076 -7.440 16.945 1.00 91.19 194 TYR A CA 1
ATOM 1419 C C . TYR A 1 194 ? -2.345 -6.344 17.733 1.00 91.19 194 TYR A C 1
ATOM 1421 O O . TYR A 1 194 ? -2.879 -5.796 18.696 1.00 91.19 194 TYR A O 1
ATOM 1429 N N . VAL A 1 195 ? -1.141 -5.971 17.296 1.00 91.25 195 VAL A N 1
ATOM 1430 C CA . VAL A 1 195 ? -0.323 -4.958 17.978 1.00 91.25 195 VAL A CA 1
ATOM 1431 C C . VAL A 1 195 ? -0.963 -3.573 17.878 1.00 91.25 195 VAL A C 1
ATOM 1433 O O . VAL A 1 195 ? -1.031 -2.870 18.881 1.00 91.25 195 VAL A O 1
ATOM 1436 N N . SER A 1 196 ? -1.500 -3.183 16.717 1.00 89.94 196 SER A N 1
ATOM 1437 C CA . SER A 1 196 ? -2.230 -1.919 16.572 1.00 89.94 196 SER A CA 1
ATOM 1438 C C . SER A 1 196 ? -3.481 -1.880 17.447 1.00 89.94 196 SER A C 1
ATOM 1440 O O . SER A 1 196 ? -3.774 -0.828 18.000 1.00 89.94 196 SER A O 1
ATOM 1442 N N . ALA A 1 197 ? -4.204 -2.993 17.618 1.00 89.44 197 ALA A N 1
ATOM 1443 C CA . ALA A 1 197 ? -5.366 -3.036 18.508 1.00 89.44 197 ALA A CA 1
ATOM 1444 C C . ALA A 1 197 ? -4.956 -2.814 19.968 1.00 89.44 197 ALA A C 1
ATOM 1446 O O . ALA A 1 197 ? -5.612 -2.062 20.684 1.00 89.44 197 ALA A O 1
ATOM 1447 N N . TRP A 1 198 ? -3.854 -3.429 20.398 1.00 88.31 198 TRP A N 1
ATOM 1448 C CA . TRP A 1 198 ? -3.307 -3.215 21.734 1.00 88.31 198 TRP A CA 1
ATOM 1449 C C . TRP A 1 198 ? -2.848 -1.764 21.947 1.00 88.31 198 TRP A C 1
ATOM 1451 O O . TRP A 1 198 ? -3.224 -1.146 22.939 1.00 88.31 198 TRP A O 1
ATOM 1461 N N . LEU A 1 199 ? -2.116 -1.192 20.986 1.00 87.94 199 LEU A N 1
ATOM 1462 C CA . LEU A 1 199 ? -1.659 0.203 21.037 1.00 87.94 199 LEU A CA 1
ATOM 1463 C C . LEU A 1 199 ? -2.817 1.200 21.067 1.00 87.94 199 LEU A C 1
ATOM 1465 O O . LEU A 1 199 ? -2.778 2.166 21.818 1.00 87.94 199 LEU A O 1
ATOM 1469 N N . VAL A 1 200 ? -3.860 0.949 20.276 1.00 87.50 200 VAL A N 1
ATOM 1470 C CA . VAL A 1 200 ? -5.074 1.767 20.280 1.00 87.50 200 VAL A CA 1
ATOM 1471 C C . VAL A 1 200 ? -5.747 1.738 21.649 1.00 87.50 200 VAL A C 1
ATOM 1473 O O . VAL A 1 200 ? -6.157 2.785 22.125 1.00 87.50 200 VAL A O 1
ATOM 1476 N N . ARG A 1 201 ? -5.850 0.571 22.300 1.00 86.38 201 ARG A N 1
ATOM 1477 C CA . ARG A 1 201 ? -6.423 0.480 23.654 1.00 86.38 201 ARG A CA 1
ATOM 1478 C C . ARG A 1 201 ? -5.604 1.292 24.653 1.00 86.38 201 ARG A C 1
ATOM 1480 O O . ARG A 1 201 ? -6.186 2.074 25.385 1.00 86.38 201 ARG A O 1
ATOM 1487 N N . LEU A 1 202 ? -4.277 1.162 24.612 1.00 85.31 202 LEU A N 1
ATOM 1488 C CA . LEU A 1 202 ? -3.368 1.913 25.481 1.00 85.31 202 LEU A CA 1
ATOM 1489 C C . LEU A 1 202 ? -3.468 3.432 25.268 1.00 85.31 202 LEU A C 1
ATOM 1491 O O . LEU A 1 202 ? -3.315 4.193 26.210 1.00 85.31 202 LEU A O 1
ATOM 1495 N N . ALA A 1 203 ? -3.708 3.877 24.033 1.00 82.75 203 ALA A N 1
ATOM 1496 C CA . ALA A 1 203 ? -3.859 5.295 23.716 1.00 82.75 203 ALA A CA 1
ATOM 1497 C C . ALA A 1 203 ? -5.203 5.894 24.173 1.00 82.75 203 ALA A C 1
ATOM 1499 O O . ALA A 1 203 ? -5.333 7.115 24.186 1.00 82.75 203 ALA A O 1
ATOM 1500 N N . LEU A 1 204 ? -6.198 5.054 24.481 1.00 79.56 204 LEU A N 1
ATOM 1501 C CA . LEU A 1 204 ? -7.538 5.457 24.925 1.00 79.56 204 LEU A CA 1
ATOM 1502 C C . LEU A 1 204 ? -7.723 5.365 26.454 1.00 79.56 204 LEU A C 1
ATOM 1504 O O . LEU A 1 204 ? -8.789 5.736 26.944 1.00 79.56 204 LEU A O 1
ATOM 1508 N N . GLU A 1 205 ? -6.726 4.850 27.180 1.00 77.44 205 GLU A N 1
ATOM 1509 C CA . GLU A 1 205 ? -6.652 4.822 28.653 1.00 77.44 205 GLU A CA 1
ATOM 1510 C C . GLU A 1 205 ? -6.044 6.118 29.210 1.00 77.44 205 GLU A C 1
ATOM 1512 O O . GLU A 1 205 ? -6.561 6.596 30.248 1.00 77.44 205 GLU A O 1
#

Secondary structure (DSSP, 8-state):
-HHHHHHHHHHHHHHTSSHHHHHHHHHHHHHHHHHHHH-HHHHHHHHHHHHHHHHHHHHHHHSGGGTHHHHHTTHHHHHHHSSS-HHHHHHHHHHHHIIIIIHHHHHHHHHHHHHTT--HHHHHHHHHHHHHHHHHHHHHHHHHHHHHTTSS-TTHHHHHHHHHHHHHHHHHHHTT-HHHHHHHHHHHHHHHHHHHHHHHHHHT-

pLDDT: mean 87.3, std 9.43, range [53.31, 96.88]